Protein AF-A0A2Z4MSD6-F1 (afdb_monomer_lite)

Sequence (246 aa):
TQLEKALYLPEMEALKKQILQIPNKGSGAARFLLRTAMNEMAGKTSESTADLIRFALQDTVISAPFRGYAGAIPEAIDFPVKYVIEDISVFDKIQTNYWELPAYESWNEGSNSALLPGLLRESQSKGMLSKCRIIENSLYIGHSYEEMFYSISPYSNQVGGPYELYPFTFFSMLQEVQGDLGFEQAFATRNFFNTLVSDRLSLMENTMLLTESFDYTPWDAIYGDINYDEQFAAMSINERIEKCMN

InterPro domains:
  IPR048461 Dermonecrotic toxin-like, C2 domain [PF20899] (59-246)

Radius of gyration: 24.44 Å; chains: 1; bounding box: 67×31×65 Å

Secondary structure (DSSP, 8-state):
-HHHHHHS-GGGHHHHHHHHH-TTIIIIIHHHHHHHHHHHHTTSS-S-HHHHHHHHHH-TTTSSPP----SPPPTT--S---EEES-GGGGGGSS--GGGSGGGGGG---SHHHHHHHHHHHHHTTT-STTEEEETTEEEE-S-HHHHHHHHTTTTT-TT-TTTTHHHHHHHHHHHHTGGG-HHHHHB-HHHHHHHHHHHHHHHHHHHHHHHH---HHHHHHHTT--HHHHHTT--HHHHHHHHH-

pLDDT: mean 85.38, std 9.94, range [54.16, 98.12]

Organism: Pasteurella multocida (NCBI:txid747)

Foldseek 3Di:
DVVVCVLAPPVCPVVVVLCVLFQVSVLCLVVLLSVVVVCVVVVNDPPCSVVLSVCLCPPLLRRFHAPADDDDDDPVQPADFFWKDAALCLLQVFDDQLCPDPVNVVVPDDGRSRCQVVLCVLCVVVVHQVRWDDDPGMITGRADLVRLCVVQVVCCPPVPDSRVRRSVSNNVSLVRSQPPSGSNRYTTYSVNSSVVSVVVSVVSSVVVVCVVPDDCVVVCVVPVPDPPCVVPVPDDPVRVVVVVVD

Structure (mmCIF, N/CA/C/O backbone):
data_AF-A0A2Z4MSD6-F1
#
_entry.id   AF-A0A2Z4MSD6-F1
#
loop_
_atom_site.group_PDB
_atom_site.id
_atom_site.type_symbol
_atom_site.label_atom_id
_atom_site.label_alt_id
_atom_site.label_comp_id
_atom_site.label_asym_id
_atom_site.label_entity_id
_atom_site.label_seq_id
_atom_site.pdbx_PDB_ins_code
_atom_site.Cartn_x
_atom_site.Cartn_y
_atom_site.Cartn_z
_atom_site.occupancy
_atom_site.B_iso_or_equiv
_atom_site.auth_seq_id
_atom_site.auth_comp_id
_atom_site.auth_asym_id
_atom_site.auth_atom_id
_atom_site.pdbx_PDB_model_num
ATOM 1 N N . THR A 1 1 ? -33.722 6.996 3.047 1.00 56.78 1 THR A N 1
ATOM 2 C CA . THR A 1 1 ? -34.483 5.877 2.426 1.00 56.78 1 THR A CA 1
ATOM 3 C C . THR A 1 1 ? -34.946 4.892 3.498 1.00 56.78 1 THR A C 1
ATOM 5 O O . THR A 1 1 ? -34.495 4.999 4.632 1.00 56.78 1 THR A O 1
ATOM 8 N N . GLN A 1 2 ? -35.861 3.955 3.201 1.00 61.44 2 GLN A N 1
ATOM 9 C CA . GLN A 1 2 ? -36.287 2.923 4.173 1.00 61.44 2 GLN A CA 1
ATOM 10 C C . GLN A 1 2 ? -35.102 2.083 4.698 1.00 61.44 2 GLN A C 1
ATOM 12 O O . GLN A 1 2 ? -35.092 1.720 5.868 1.00 61.44 2 GLN A O 1
ATOM 17 N N . LEU A 1 3 ? -34.070 1.870 3.870 1.00 61.50 3 LEU A N 1
ATOM 18 C CA . LEU A 1 3 ? -32.839 1.160 4.237 1.00 61.50 3 LEU A CA 1
ATOM 19 C C . LEU A 1 3 ? -32.021 1.892 5.319 1.00 61.50 3 LEU A C 1
ATOM 21 O O . LEU A 1 3 ? -31.522 1.272 6.248 1.00 61.50 3 LEU A O 1
ATOM 25 N N . GLU A 1 4 ? -31.918 3.221 5.236 1.00 62.81 4 GLU A N 1
ATOM 26 C CA . GLU A 1 4 ? -31.191 4.028 6.230 1.00 62.81 4 GLU A CA 1
ATOM 27 C C . GLU A 1 4 ? -31.867 4.009 7.602 1.00 62.81 4 GLU A C 1
ATOM 29 O O . GLU A 1 4 ? -31.179 3.941 8.614 1.00 62.81 4 GLU A O 1
ATOM 34 N N . LYS A 1 5 ? -33.207 4.022 7.638 1.00 64.62 5 LYS A N 1
ATOM 35 C CA . LYS A 1 5 ? -33.978 3.910 8.887 1.00 64.62 5 LYS A CA 1
ATOM 36 C C . LYS A 1 5 ? -33.869 2.523 9.531 1.00 64.62 5 LYS A C 1
ATOM 38 O O . LYS A 1 5 ? -34.115 2.398 10.721 1.00 64.62 5 LYS A O 1
ATOM 43 N N . ALA A 1 6 ? -33.540 1.494 8.747 1.00 67.25 6 ALA A N 1
ATOM 44 C CA . ALA A 1 6 ? -33.321 0.138 9.245 1.00 67.25 6 ALA A CA 1
ATOM 45 C C . ALA A 1 6 ? -31.891 -0.077 9.772 1.00 67.25 6 ALA A C 1
ATOM 47 O O . ALA A 1 6 ? -31.682 -0.936 10.621 1.00 67.25 6 ALA A O 1
ATOM 48 N N . LEU A 1 7 ? -30.915 0.685 9.267 1.00 66.06 7 LEU A N 1
ATOM 49 C CA . LEU A 1 7 ? -29.501 0.566 9.644 1.00 66.06 7 LEU A CA 1
ATOM 50 C C . LEU A 1 7 ? -29.118 1.413 10.861 1.00 66.06 7 LEU A C 1
ATOM 52 O O . LEU A 1 7 ? -28.202 1.038 11.583 1.00 66.06 7 LEU A O 1
ATOM 56 N N . TYR A 1 8 ? -29.797 2.539 11.083 1.00 74.00 8 TYR A N 1
ATOM 57 C CA . TYR A 1 8 ? -29.516 3.443 12.194 1.00 74.00 8 TYR A CA 1
ATOM 58 C C . TYR A 1 8 ? -30.766 3.607 13.051 1.00 74.00 8 TYR A C 1
ATOM 60 O O . TYR A 1 8 ? -31.777 4.142 12.587 1.00 74.00 8 TYR A O 1
ATOM 68 N N . LEU A 1 9 ? -30.685 3.156 14.304 1.00 73.25 9 LEU A N 1
ATOM 69 C CA . LEU A 1 9 ? -31.709 3.445 15.304 1.00 73.25 9 LEU A CA 1
ATOM 70 C C . LEU A 1 9 ? -31.778 4.962 15.560 1.00 73.25 9 LEU A C 1
ATOM 72 O O . LEU A 1 9 ? -30.783 5.659 15.334 1.00 73.25 9 LEU A O 1
ATOM 76 N N . PRO A 1 10 ? -32.911 5.500 16.048 1.00 74.12 10 PRO A N 1
ATOM 77 C CA . PRO A 1 10 ? -33.032 6.923 16.359 1.00 74.12 10 PRO A CA 1
ATOM 78 C C . PRO A 1 10 ? -31.934 7.441 17.299 1.00 74.12 10 PRO A C 1
ATOM 80 O O . PRO A 1 10 ? -31.470 8.567 17.123 1.00 74.12 10 PRO A O 1
ATOM 83 N N . GLU A 1 11 ? -31.460 6.617 18.245 1.00 72.00 11 GLU A N 1
ATOM 84 C CA . GLU A 1 11 ? -30.368 6.996 19.152 1.00 72.00 11 GLU A CA 1
ATOM 85 C C . GLU A 1 11 ? -29.002 7.122 18.444 1.00 72.00 11 GLU A C 1
ATOM 87 O O . GLU A 1 11 ? -28.086 7.750 18.968 1.00 72.00 11 GLU A O 1
ATOM 92 N N . MET A 1 12 ? -28.862 6.588 17.226 1.00 75.62 12 MET A N 1
ATOM 93 C CA . MET A 1 12 ? -27.616 6.579 16.449 1.00 75.62 12 MET A CA 1
ATOM 94 C C . MET A 1 12 ? -27.515 7.736 15.441 1.00 75.62 12 MET A C 1
ATOM 96 O O . MET A 1 12 ? -26.582 7.762 14.640 1.00 75.62 12 MET A O 1
ATOM 100 N N . GLU A 1 13 ? -28.431 8.711 15.434 1.00 78.06 13 GLU A N 1
ATOM 101 C CA . GLU A 1 13 ? -28.401 9.803 14.441 1.00 78.06 13 GLU A CA 1
ATOM 102 C C . GLU A 1 13 ? -27.141 10.684 14.541 1.00 78.06 13 GLU A C 1
ATOM 104 O O . GLU A 1 13 ? -26.592 11.106 13.518 1.00 78.06 13 GLU A O 1
ATOM 109 N N . ALA A 1 14 ? -26.619 10.917 15.751 1.00 78.62 14 ALA A N 1
ATOM 110 C CA . ALA A 1 14 ? -25.358 11.642 15.933 1.00 78.62 14 ALA A CA 1
ATOM 111 C C . ALA A 1 14 ? -24.169 10.866 15.337 1.00 78.62 14 ALA A C 1
ATOM 113 O O . ALA A 1 14 ? -23.375 11.425 14.578 1.00 78.62 14 ALA A O 1
ATOM 114 N N . LEU A 1 15 ? -24.105 9.563 15.615 1.00 80.50 15 LEU A N 1
ATOM 115 C CA . LEU A 1 15 ? -23.110 8.638 15.079 1.00 80.50 15 LEU A CA 1
ATOM 116 C C . LEU A 1 15 ? -23.176 8.557 13.548 1.00 80.50 15 LEU A C 1
ATOM 118 O O . LEU A 1 15 ? -22.165 8.687 12.860 1.00 80.50 15 LEU A O 1
ATOM 122 N N . LYS A 1 16 ? -24.381 8.410 12.996 1.00 81.56 16 LYS A N 1
ATOM 123 C CA . LYS A 1 16 ? -24.631 8.404 11.553 1.00 81.56 16 LYS A CA 1
ATOM 124 C C . LYS A 1 16 ? -24.073 9.655 10.889 1.00 81.56 16 LYS A C 1
ATOM 126 O O . LYS A 1 16 ? -23.406 9.551 9.863 1.00 81.56 16 LYS A O 1
ATOM 131 N N . LYS A 1 17 ? -24.305 10.837 11.470 1.00 83.31 17 LYS A N 1
ATOM 132 C CA . LYS A 1 17 ? -23.776 12.097 10.931 1.00 83.31 17 LYS A CA 1
ATOM 133 C C . LYS A 1 17 ? -22.247 12.082 10.850 1.00 83.31 17 LYS A C 1
ATOM 135 O O . LYS A 1 17 ? -21.711 12.561 9.857 1.00 83.31 17 LYS A O 1
ATOM 140 N N . GLN A 1 18 ? -21.569 11.506 11.840 1.00 83.94 18 GLN A N 1
ATOM 141 C CA . GLN A 1 18 ? -20.109 11.389 11.853 1.00 83.94 18 GLN A CA 1
ATOM 142 C C . GLN A 1 18 ? -19.602 10.345 10.847 1.00 83.94 18 GLN A C 1
ATOM 144 O O . GLN A 1 18 ? -18.721 10.645 10.047 1.00 83.94 18 GLN A O 1
ATOM 149 N N . ILE A 1 19 ? -20.212 9.156 10.785 1.00 83.06 19 ILE A N 1
ATOM 150 C CA . ILE A 1 19 ? -19.854 8.124 9.794 1.00 83.06 19 ILE A CA 1
ATOM 151 C C . ILE A 1 19 ? -20.035 8.651 8.364 1.00 83.06 19 ILE A C 1
ATOM 153 O O . ILE A 1 19 ? -19.228 8.367 7.477 1.00 83.06 19 ILE A O 1
ATOM 157 N N . LEU A 1 20 ? -21.077 9.451 8.119 1.00 83.38 20 LEU A N 1
ATOM 158 C CA . LEU A 1 20 ? -21.335 10.028 6.800 1.00 83.38 20 LEU A CA 1
ATOM 159 C C . LEU A 1 20 ? -20.264 11.031 6.345 1.00 83.38 20 LEU A C 1
ATOM 161 O O . LEU A 1 20 ? -20.105 11.204 5.129 1.00 83.38 20 LEU A O 1
ATOM 165 N N . GLN A 1 21 ? -19.529 11.640 7.283 1.00 83.75 21 GLN A N 1
ATOM 166 C CA . GLN A 1 21 ? -18.416 12.553 7.002 1.00 83.75 21 GLN A CA 1
ATOM 167 C C . GLN A 1 21 ? -17.156 11.827 6.524 1.00 83.75 21 GLN A C 1
ATOM 169 O O . GLN A 1 21 ? -16.332 12.454 5.867 1.00 83.75 21 GLN A O 1
ATOM 174 N N . ILE A 1 22 ? -17.021 10.521 6.781 1.00 81.94 22 ILE A N 1
ATOM 175 C CA . ILE A 1 22 ? -15.868 9.734 6.332 1.00 81.94 22 ILE A CA 1
ATOM 176 C C . ILE A 1 22 ? -15.926 9.599 4.800 1.00 81.94 22 ILE A C 1
ATOM 178 O O . ILE A 1 22 ? -16.890 9.016 4.272 1.00 81.94 22 ILE A O 1
ATOM 182 N N . PRO A 1 23 ? -14.920 10.098 4.054 1.00 76.62 23 PRO A N 1
ATOM 183 C CA . PRO A 1 23 ? -14.948 10.079 2.590 1.00 76.62 23 PRO A CA 1
ATOM 184 C C . PRO A 1 23 ? -15.084 8.665 2.017 1.00 76.62 23 PRO A C 1
ATOM 186 O O . PRO A 1 23 ? -15.898 8.435 1.123 1.00 76.62 23 PRO A O 1
ATOM 189 N N . ASN A 1 24 ? -14.417 7.686 2.632 1.00 71.00 24 ASN A N 1
ATOM 190 C CA . ASN A 1 24 ? -14.454 6.275 2.237 1.00 71.00 24 ASN A CA 1
ATOM 191 C C . ASN A 1 24 ? -15.447 5.414 3.023 1.00 71.00 24 ASN A C 1
ATOM 193 O O . ASN A 1 24 ? -15.248 4.208 3.175 1.00 71.00 24 ASN A O 1
ATOM 197 N N . LYS A 1 25 ? -16.560 5.982 3.497 1.00 70.44 25 LYS A N 1
ATOM 198 C CA . LYS A 1 25 ? -17.608 5.228 4.213 1.00 70.44 25 LYS A CA 1
ATOM 199 C C . LYS A 1 25 ? -18.060 3.941 3.500 1.00 70.44 25 LYS A C 1
ATOM 201 O O . LYS A 1 25 ? -18.352 2.947 4.158 1.00 70.44 25 LYS A O 1
ATOM 206 N N . GLY A 1 26 ? -18.068 3.929 2.163 1.00 67.62 26 GLY A N 1
ATOM 207 C CA . GLY A 1 26 ? -18.430 2.765 1.342 1.00 67.62 26 GLY A CA 1
ATOM 208 C C . GLY A 1 26 ? -17.337 1.696 1.198 1.00 67.62 26 GLY A C 1
ATOM 209 O O . GLY A 1 26 ? -17.583 0.670 0.569 1.00 67.62 26 GLY A O 1
ATOM 210 N N . SER A 1 27 ? -16.136 1.920 1.737 1.00 63.91 27 SER A N 1
ATOM 211 C CA . SER A 1 27 ? -14.984 1.011 1.637 1.00 63.91 27 SER A CA 1
ATOM 212 C C . SER A 1 27 ? -14.857 0.084 2.852 1.00 63.91 27 SER A C 1
ATOM 214 O O . SER A 1 27 ? -13.769 -0.194 3.335 1.00 63.91 27 SER A O 1
ATOM 216 N N . GLY A 1 28 ? -15.988 -0.333 3.426 1.00 74.25 28 GLY A N 1
ATOM 217 C CA . GLY A 1 28 ? -16.023 -1.153 4.641 1.00 74.25 28 GLY A CA 1
ATOM 218 C C . GLY A 1 28 ? -15.936 -0.363 5.953 1.00 74.25 28 GLY A C 1
ATOM 219 O O . GLY A 1 28 ? -16.467 -0.846 6.951 1.00 74.25 28 GLY A O 1
ATOM 220 N N . ALA A 1 29 ? -15.410 0.870 5.945 1.00 82.62 29 ALA A N 1
ATOM 221 C CA . ALA A 1 29 ? -15.302 1.722 7.137 1.00 82.62 29 ALA A CA 1
ATOM 222 C C . ALA A 1 29 ? -16.644 1.919 7.861 1.00 82.62 29 ALA A C 1
ATOM 224 O O . ALA A 1 29 ? -16.746 1.653 9.054 1.00 82.62 29 ALA A O 1
ATOM 225 N N . ALA A 1 30 ? -17.710 2.308 7.148 1.00 82.69 30 ALA A N 1
ATOM 226 C CA . ALA A 1 30 ? -19.012 2.516 7.789 1.00 82.69 30 ALA A CA 1
ATOM 227 C C . ALA A 1 30 ? -19.594 1.226 8.370 1.00 82.69 30 ALA A C 1
ATOM 229 O O . ALA A 1 30 ? -20.213 1.254 9.427 1.00 82.69 30 ALA A O 1
ATOM 230 N N . ARG A 1 31 ? -19.386 0.089 7.694 1.00 84.19 31 ARG A N 1
ATOM 231 C CA . ARG A 1 31 ? -19.849 -1.215 8.182 1.00 84.19 31 ARG A CA 1
ATOM 232 C C . ARG A 1 31 ? -19.113 -1.612 9.459 1.00 84.19 31 ARG A C 1
ATOM 234 O O . ARG A 1 31 ? -19.749 -2.118 10.377 1.00 84.19 31 ARG A O 1
ATOM 241 N N . PHE A 1 32 ? -17.800 -1.394 9.500 1.00 87.12 32 PHE A N 1
ATOM 242 C CA . PHE A 1 32 ? -16.973 -1.672 10.668 1.00 87.12 32 PHE A CA 1
ATOM 243 C C . PHE A 1 32 ? -17.423 -0.825 11.861 1.00 87.12 32 PHE A C 1
ATOM 245 O O . PHE A 1 32 ? -17.790 -1.372 12.895 1.00 87.12 32 PHE A O 1
ATOM 252 N N . LEU A 1 33 ? -17.508 0.494 11.672 1.00 87.69 33 LEU A N 1
ATOM 253 C CA . LEU A 1 33 ? -17.902 1.442 12.716 1.00 87.69 33 LEU A CA 1
ATOM 254 C C . LEU A 1 33 ? -19.331 1.203 13.212 1.00 87.69 33 LEU A C 1
ATOM 256 O O . LEU A 1 33 ? -19.582 1.257 14.410 1.00 87.69 33 LEU A O 1
ATOM 260 N N . LEU A 1 34 ? -20.265 0.878 12.310 1.00 86.44 34 LEU A N 1
ATOM 261 C CA . LEU A 1 34 ? -21.633 0.531 12.695 1.00 86.44 34 LEU A CA 1
ATOM 262 C C . LEU A 1 34 ? -21.673 -0.750 13.538 1.00 86.44 34 LEU A C 1
ATOM 264 O O . LEU A 1 34 ? -22.394 -0.804 14.530 1.00 86.44 34 LEU A O 1
ATOM 268 N N . ARG A 1 35 ? -20.890 -1.772 13.172 1.00 87.19 35 ARG A N 1
ATOM 269 C CA . ARG A 1 35 ? -20.787 -3.014 13.950 1.00 87.19 35 ARG A CA 1
ATOM 270 C C . ARG A 1 35 ? -20.227 -2.745 15.348 1.00 87.19 35 ARG A C 1
ATOM 272 O O . ARG A 1 35 ? -20.786 -3.263 16.311 1.00 87.19 35 ARG A O 1
ATOM 279 N N . THR A 1 36 ? -19.158 -1.958 15.463 1.00 86.31 36 THR A N 1
ATOM 280 C CA . THR A 1 36 ? -18.564 -1.621 16.765 1.00 86.31 36 THR A CA 1
ATOM 281 C C . THR A 1 36 ? -19.546 -0.822 17.622 1.00 86.31 36 THR A C 1
ATOM 283 O O . THR A 1 36 ? -19.794 -1.205 18.761 1.00 86.31 36 THR A O 1
ATOM 286 N N . ALA A 1 37 ? -20.252 0.151 17.042 1.00 85.19 37 ALA A N 1
ATOM 287 C CA . ALA A 1 37 ? -21.306 0.887 17.741 1.00 85.19 37 ALA A CA 1
ATOM 288 C C . ALA A 1 37 ? -22.437 -0.010 18.261 1.00 85.19 37 ALA A C 1
ATOM 290 O O . ALA A 1 37 ? -22.909 0.158 19.382 1.00 85.19 37 ALA A O 1
ATOM 291 N N . MET A 1 38 ? -22.873 -0.991 17.465 1.00 84.69 38 MET A N 1
ATOM 292 C CA . MET A 1 38 ? -23.880 -1.962 17.904 1.00 84.69 38 MET A CA 1
ATOM 293 C C . MET A 1 38 ? -23.374 -2.846 19.052 1.00 84.69 38 MET A C 1
ATOM 295 O O . MET A 1 38 ? -24.154 -3.201 19.933 1.00 84.69 38 MET A O 1
ATOM 299 N N . ASN A 1 39 ? -22.090 -3.213 19.050 1.00 85.12 39 ASN A N 1
ATOM 300 C CA . ASN A 1 39 ? -21.481 -3.975 20.140 1.00 85.12 39 ASN A CA 1
ATOM 301 C C . ASN A 1 39 ? -21.375 -3.142 21.424 1.00 85.12 39 ASN A C 1
ATOM 303 O O . ASN A 1 39 ? -21.685 -3.659 22.497 1.00 85.12 39 ASN A O 1
ATOM 307 N N . GLU A 1 40 ? -21.022 -1.864 21.305 1.00 84.56 40 GLU A N 1
ATOM 308 C CA . GLU A 1 40 ? -20.957 -0.910 22.414 1.00 84.56 40 GLU A CA 1
ATOM 309 C C . GLU A 1 40 ? -22.344 -0.679 23.033 1.00 84.56 40 GLU A C 1
ATOM 311 O O . GLU A 1 40 ? -22.521 -0.850 24.237 1.00 84.56 40 GLU A O 1
ATOM 316 N N . MET A 1 41 ? -23.374 -0.444 22.210 1.00 82.06 41 MET A N 1
ATOM 317 C CA . MET A 1 41 ? -24.768 -0.346 22.676 1.00 82.06 41 MET A CA 1
ATOM 318 C C . MET A 1 41 ? -25.265 -1.630 23.356 1.00 82.06 41 MET A C 1
ATOM 320 O O . MET A 1 41 ? -26.117 -1.576 24.241 1.00 82.06 41 MET A O 1
ATOM 324 N N . ALA A 1 42 ? -24.750 -2.790 22.945 1.00 83.88 42 ALA A N 1
ATOM 325 C CA . ALA A 1 42 ? -25.053 -4.076 23.564 1.00 83.88 42 ALA A CA 1
ATOM 326 C C . ALA A 1 42 ? -24.207 -4.367 24.822 1.00 83.88 42 ALA A C 1
ATOM 328 O O . ALA A 1 42 ? -24.343 -5.452 25.390 1.00 83.88 42 ALA A O 1
ATOM 329 N N . GLY A 1 43 ? -23.325 -3.448 25.236 1.00 79.25 43 GLY A N 1
ATOM 330 C CA . GLY A 1 43 ? -22.436 -3.602 26.391 1.00 79.25 43 GLY A CA 1
ATOM 331 C C . GLY A 1 43 ? -21.330 -4.644 26.201 1.00 79.25 43 GLY A C 1
ATOM 332 O O . GLY A 1 43 ? -20.817 -5.174 27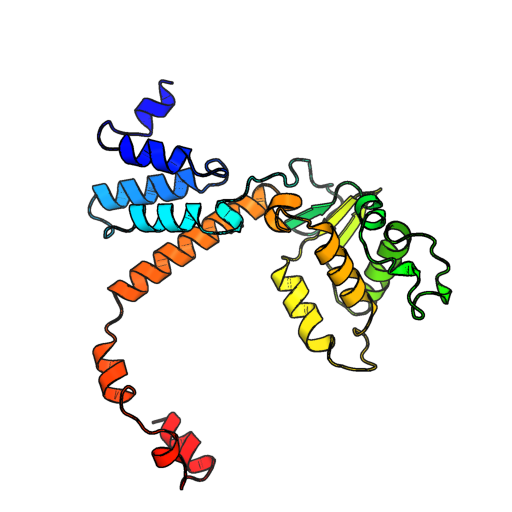.182 1.00 79.25 43 GLY A O 1
ATOM 333 N N . LYS A 1 44 ? -20.995 -4.996 24.952 1.00 76.19 44 LYS A N 1
ATOM 334 C CA . LYS A 1 44 ? -19.983 -6.020 24.630 1.00 76.19 44 LYS A CA 1
ATOM 335 C C . LYS A 1 44 ? -18.564 -5.465 24.532 1.00 76.19 44 LYS A C 1
ATOM 337 O O . LYS A 1 44 ? -17.619 -6.238 24.634 1.00 76.19 44 LYS A O 1
ATOM 342 N N . THR A 1 45 ? -18.430 -4.167 24.291 1.00 68.25 45 THR A N 1
ATOM 343 C CA . THR A 1 45 ? -17.157 -3.451 24.154 1.00 68.25 45 THR A CA 1
ATOM 344 C C . THR A 1 45 ? -17.270 -2.098 24.850 1.00 68.25 45 THR A C 1
ATOM 346 O O . THR A 1 45 ? -18.329 -1.474 24.791 1.00 68.25 45 THR A O 1
ATOM 349 N N . SER A 1 46 ? -16.193 -1.659 25.499 1.00 65.56 46 SER A N 1
ATOM 350 C CA . SER A 1 46 ? -15.997 -0.295 26.015 1.00 65.56 46 SER A CA 1
ATOM 351 C C . SER A 1 46 ? -15.901 0.714 24.864 1.00 65.56 46 SER A C 1
ATOM 353 O O . SER A 1 46 ? -15.679 0.319 23.718 1.00 65.56 46 SER A O 1
ATOM 355 N N . GLU A 1 47 ? -16.120 1.990 25.201 1.00 71.19 47 GLU A N 1
ATOM 356 C CA . GLU A 1 47 ? -16.338 3.214 24.399 1.00 71.19 47 GLU A CA 1
ATOM 357 C C . GLU A 1 47 ? -15.379 3.450 23.204 1.00 71.19 47 GLU A C 1
ATOM 359 O O . GLU A 1 47 ? -14.710 4.472 23.084 1.00 71.19 47 GLU A O 1
ATOM 364 N N . SER A 1 48 ? -15.324 2.508 22.268 1.00 80.81 48 SER A N 1
ATOM 365 C CA . SER A 1 48 ? -14.348 2.455 21.173 1.00 80.81 48 SER A CA 1
ATOM 366 C C . SER A 1 48 ? -14.848 3.113 19.892 1.00 80.81 48 SER A C 1
ATOM 368 O O . SER A 1 48 ? -14.054 3.509 19.036 1.00 80.81 48 SER A O 1
ATOM 370 N N . THR A 1 49 ? -16.163 3.293 19.743 1.00 86.62 49 THR A N 1
ATOM 371 C CA . THR A 1 49 ? -16.749 3.822 18.504 1.00 86.62 49 THR A CA 1
ATOM 372 C C . THR A 1 49 ? -16.293 5.251 18.214 1.00 86.62 49 THR A C 1
ATOM 374 O O . THR A 1 49 ? -15.946 5.568 17.074 1.00 86.62 49 THR A O 1
ATOM 377 N N . ALA A 1 50 ? -16.283 6.126 19.223 1.00 84.62 50 ALA A N 1
ATOM 378 C CA . ALA A 1 50 ? -15.910 7.531 19.050 1.00 84.62 50 ALA A CA 1
ATOM 379 C C . ALA A 1 50 ? -14.435 7.690 18.643 1.00 84.62 50 ALA A C 1
ATOM 381 O O . ALA A 1 50 ? -14.113 8.475 17.746 1.00 84.62 50 ALA A O 1
ATOM 382 N N . ASP A 1 51 ? -13.548 6.902 19.248 1.00 87.50 51 ASP A N 1
ATOM 383 C CA . ASP A 1 51 ? -12.122 6.913 18.931 1.00 87.50 51 ASP A CA 1
ATOM 384 C C . ASP A 1 51 ? -11.823 6.334 17.555 1.00 87.50 51 ASP A C 1
ATOM 386 O O . ASP A 1 51 ? -11.030 6.915 16.814 1.00 87.50 51 ASP A O 1
ATOM 390 N N . LEU A 1 52 ? -12.508 5.262 17.154 1.00 90.19 52 LEU A N 1
ATOM 391 C CA . LEU A 1 52 ? -12.370 4.707 15.808 1.00 90.19 52 LEU A CA 1
ATOM 392 C C . LEU A 1 52 ? -12.853 5.681 14.728 1.00 90.19 52 LEU A C 1
ATOM 394 O O . LEU A 1 52 ? -12.261 5.744 13.652 1.00 90.19 52 LEU A O 1
ATOM 398 N N . ILE A 1 53 ? -13.893 6.475 14.998 1.00 89.25 53 ILE A N 1
ATOM 399 C CA . ILE A 1 53 ? -14.331 7.545 14.088 1.00 89.25 53 ILE A CA 1
ATOM 400 C C . ILE A 1 53 ? -13.276 8.638 13.998 1.00 89.25 53 ILE A C 1
ATOM 402 O O . ILE A 1 53 ? -12.935 9.069 12.896 1.00 89.25 53 ILE A O 1
ATOM 406 N N . ARG A 1 54 ? -12.747 9.086 15.141 1.00 89.12 54 ARG A N 1
ATOM 407 C CA . ARG A 1 54 ? -11.678 10.088 15.181 1.00 89.12 54 ARG A CA 1
ATOM 408 C C . ARG A 1 54 ? -10.452 9.603 14.410 1.00 89.12 54 ARG A C 1
ATOM 410 O O . ARG A 1 54 ? -9.943 10.345 13.574 1.00 89.12 54 ARG A O 1
ATOM 417 N N . PHE A 1 55 ? -10.047 8.354 14.623 1.00 91.31 55 PHE A N 1
ATOM 418 C CA . PHE A 1 55 ? -8.980 7.702 13.875 1.00 91.31 55 PHE A CA 1
ATOM 419 C C . PHE A 1 55 ? -9.293 7.666 12.375 1.00 91.31 55 PHE A C 1
ATOM 421 O O . PHE A 1 55 ? -8.492 8.144 11.585 1.00 91.31 55 PHE A O 1
ATOM 428 N N . ALA A 1 56 ? -10.482 7.216 11.965 1.00 90.62 56 ALA A N 1
ATOM 429 C CA . ALA A 1 56 ? -10.878 7.163 10.554 1.00 90.62 56 ALA A CA 1
ATOM 430 C C . ALA A 1 56 ? -10.873 8.535 9.851 1.00 90.62 56 ALA A C 1
ATOM 432 O O . ALA A 1 56 ? -10.652 8.607 8.642 1.00 90.62 56 ALA A O 1
ATOM 433 N N . LE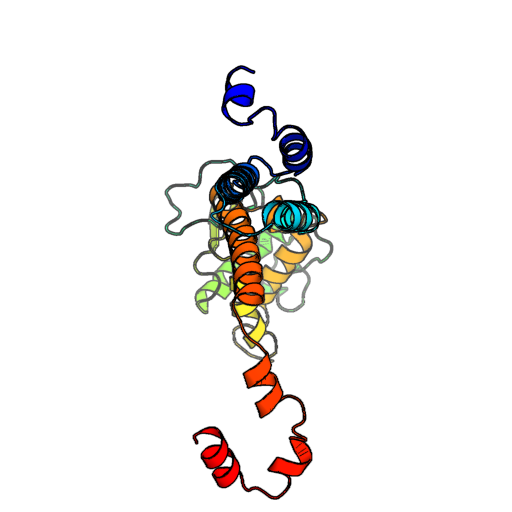U A 1 57 ? -11.135 9.620 10.586 1.00 88.94 57 LEU A N 1
ATOM 434 C CA . LEU A 1 57 ? -11.103 10.991 10.068 1.00 88.94 57 LEU A CA 1
ATOM 435 C C . LEU A 1 57 ? -9.688 11.584 9.993 1.00 88.94 57 LEU A C 1
ATOM 437 O O . LEU A 1 57 ? -9.487 12.545 9.256 1.00 88.94 57 LEU A O 1
ATOM 441 N N . GLN A 1 58 ? -8.731 11.043 10.749 1.00 89.75 58 GLN A N 1
ATOM 442 C CA . GLN A 1 58 ? -7.346 11.529 10.821 1.00 89.75 58 GLN A CA 1
ATOM 443 C C . GLN A 1 58 ? -6.362 10.649 10.044 1.00 89.75 58 GLN A C 1
ATOM 445 O O . GLN A 1 58 ? -5.333 11.136 9.582 1.00 89.75 58 GLN A O 1
ATOM 450 N N . ASP A 1 59 ? -6.669 9.362 9.897 1.00 90.50 59 ASP A N 1
ATOM 451 C CA . ASP A 1 59 ? -5.857 8.398 9.171 1.00 90.50 59 ASP A CA 1
ATOM 452 C C . ASP A 1 59 ? -5.762 8.801 7.698 1.00 90.50 59 ASP A C 1
ATOM 454 O O . ASP A 1 59 ? -6.775 8.969 7.015 1.00 90.50 59 ASP A O 1
ATOM 458 N N . THR A 1 60 ? -4.540 8.958 7.198 1.00 86.88 60 THR A N 1
ATOM 459 C CA . THR A 1 60 ? -4.278 9.478 5.849 1.00 86.88 60 THR A CA 1
ATOM 460 C C . THR A 1 60 ? -4.831 8.577 4.745 1.00 86.88 60 THR A C 1
ATOM 462 O O . THR A 1 60 ? -5.151 9.072 3.666 1.00 86.88 60 THR A O 1
ATOM 465 N N . VAL A 1 61 ? -5.013 7.279 5.013 1.00 87.62 61 VAL A N 1
ATOM 466 C CA . VAL A 1 61 ? -5.583 6.313 4.066 1.00 87.62 61 VAL A CA 1
ATOM 467 C C . VAL A 1 61 ? -7.105 6.350 4.077 1.00 87.62 61 VAL A C 1
ATOM 469 O O . VAL A 1 61 ? -7.738 6.463 3.026 1.00 87.62 61 VAL A O 1
ATOM 472 N N . ILE A 1 62 ? -7.714 6.285 5.258 1.00 88.62 62 ILE A N 1
ATOM 473 C CA . ILE A 1 62 ? -9.173 6.201 5.396 1.00 88.62 62 ILE A CA 1
ATOM 474 C C . ILE A 1 62 ? -9.839 7.547 5.081 1.00 88.62 62 ILE A C 1
ATOM 476 O O . ILE A 1 62 ? -10.910 7.569 4.460 1.00 88.62 62 ILE A O 1
ATOM 480 N N . SER A 1 63 ? -9.210 8.656 5.474 1.00 86.50 63 SER A N 1
ATOM 481 C CA . SER A 1 63 ? -9.764 10.007 5.332 1.00 86.50 63 SER A CA 1
ATOM 482 C C . SER A 1 63 ? -9.635 10.592 3.921 1.00 86.50 63 SER A C 1
ATOM 484 O O . SER A 1 63 ? -10.393 11.494 3.576 1.00 86.50 63 SER A O 1
ATOM 486 N N . ALA A 1 64 ? -8.740 10.084 3.072 1.00 85.19 64 ALA A N 1
ATOM 487 C CA . ALA A 1 64 ? -8.547 10.594 1.713 1.00 85.19 64 ALA A CA 1
ATOM 488 C C . ALA A 1 64 ? -9.476 9.897 0.700 1.00 85.19 64 ALA A C 1
ATOM 490 O O . ALA A 1 64 ? -9.649 8.687 0.774 1.00 85.19 64 ALA A O 1
ATOM 491 N N . PRO A 1 65 ? -10.085 10.594 -0.274 1.00 85.31 65 PRO A N 1
ATOM 492 C CA . PRO A 1 65 ? -11.059 9.983 -1.178 1.00 85.31 65 PRO A CA 1
ATOM 493 C C . PRO A 1 65 ? -10.431 8.902 -2.071 1.00 85.31 65 PRO A C 1
ATOM 495 O O . PRO A 1 65 ? -9.468 9.158 -2.789 1.00 85.31 65 PRO A O 1
ATOM 498 N N . PHE A 1 66 ? -11.030 7.710 -2.086 1.00 89.12 66 PHE A N 1
ATOM 499 C CA . PHE A 1 66 ? -10.613 6.617 -2.963 1.00 89.12 66 PHE A CA 1
ATOM 500 C C . PHE A 1 66 ? -10.923 6.923 -4.435 1.00 89.12 66 PHE A C 1
ATOM 502 O O . PHE A 1 66 ? -12.086 7.113 -4.802 1.00 89.12 66 PHE A O 1
ATOM 509 N N . ARG A 1 67 ? -9.886 6.915 -5.277 1.00 87.88 67 ARG A N 1
ATOM 510 C CA . ARG A 1 67 ? -9.975 7.020 -6.745 1.00 87.88 67 ARG A CA 1
ATOM 511 C C . ARG A 1 67 ? -9.487 5.777 -7.482 1.00 87.88 67 ARG A C 1
ATOM 513 O O . ARG A 1 67 ? -9.621 5.744 -8.698 1.00 87.88 67 ARG A O 1
ATOM 520 N N . GLY A 1 68 ? -8.922 4.818 -6.751 1.00 88.62 68 GLY A N 1
ATOM 521 C CA . GLY A 1 68 ? -8.230 3.656 -7.286 1.00 88.62 68 GLY A CA 1
ATOM 522 C C . GLY A 1 68 ? -9.045 2.797 -8.247 1.00 88.62 68 GLY A C 1
ATOM 523 O O . GLY A 1 68 ? -10.214 3.040 -8.552 1.00 88.62 68 GLY A O 1
ATOM 524 N N . TYR A 1 69 ? -8.400 1.747 -8.730 1.00 93.00 69 TYR A N 1
ATOM 525 C CA . TYR A 1 69 ? -8.879 0.965 -9.853 1.00 93.00 69 TYR A CA 1
ATOM 526 C C . TYR A 1 69 ? -10.199 0.228 -9.576 1.00 93.00 69 TYR A C 1
ATOM 528 O O . TYR A 1 69 ? -10.339 -0.524 -8.600 1.00 93.00 69 TYR A O 1
ATOM 536 N N . ALA A 1 70 ? -11.154 0.413 -10.491 1.00 88.12 70 ALA A N 1
ATOM 537 C CA . ALA A 1 70 ? -12.484 -0.200 -10.460 1.00 88.12 70 ALA A CA 1
ATOM 538 C C . ALA A 1 70 ? -12.768 -1.134 -11.654 1.00 88.12 70 ALA A C 1
ATOM 540 O O . ALA A 1 70 ? -13.866 -1.685 -11.743 1.00 88.12 70 ALA A O 1
ATOM 541 N N . GLY A 1 71 ? -11.811 -1.301 -12.571 1.00 90.06 71 GLY A N 1
ATOM 542 C CA . GLY A 1 71 ? -11.958 -2.173 -13.735 1.00 90.06 71 GLY A CA 1
ATOM 543 C C . GLY A 1 71 ? -11.765 -3.661 -13.420 1.00 90.06 71 GLY A C 1
ATOM 544 O O . GLY A 1 71 ? -11.513 -4.066 -12.282 1.00 90.06 71 GLY A O 1
ATOM 545 N N . ALA A 1 72 ? -11.898 -4.491 -14.453 1.00 92.75 72 ALA A N 1
ATOM 546 C CA . ALA A 1 72 ? -11.678 -5.929 -14.353 1.00 92.75 72 ALA A CA 1
ATOM 547 C C . ALA A 1 72 ? -10.186 -6.270 -14.467 1.00 92.75 72 ALA A C 1
ATOM 549 O O . ALA A 1 72 ? -9.480 -5.755 -15.329 1.00 92.75 72 ALA A O 1
ATOM 550 N N . ILE A 1 73 ? -9.717 -7.189 -13.624 1.00 95.44 73 ILE A N 1
ATOM 551 C CA . ILE A 1 73 ? -8.353 -7.716 -13.712 1.00 95.44 73 ILE A CA 1
ATOM 552 C C . ILE A 1 73 ? -8.299 -8.765 -14.836 1.00 95.44 73 ILE A C 1
ATOM 554 O O . ILE A 1 73 ? -9.116 -9.688 -14.812 1.00 95.44 73 ILE A O 1
ATOM 558 N N . PRO A 1 74 ? -7.367 -8.663 -15.806 1.00 94.50 74 PRO A N 1
ATOM 559 C CA . PRO A 1 74 ? -7.227 -9.656 -16.867 1.00 94.50 74 PRO A CA 1
ATOM 560 C C . PRO A 1 74 ? -6.957 -11.061 -16.322 1.00 94.50 74 PRO A C 1
ATOM 562 O O . PRO A 1 74 ? -6.093 -11.240 -15.464 1.00 94.50 74 PRO A O 1
ATOM 565 N N . GLU A 1 75 ? -7.615 -12.074 -16.894 1.00 93.31 75 GLU A N 1
ATOM 566 C CA . GLU A 1 75 ? -7.443 -13.487 -16.504 1.00 93.31 75 GLU A CA 1
ATOM 567 C C . GLU A 1 75 ? -6.006 -13.995 -16.677 1.00 93.31 75 GLU A C 1
ATOM 569 O O . GLU A 1 75 ? -5.593 -14.948 -16.024 1.00 93.31 75 GLU A O 1
ATOM 574 N N . ALA A 1 76 ? -5.223 -13.346 -17.544 1.00 93.62 76 ALA A N 1
ATOM 575 C CA . ALA A 1 76 ? -3.822 -13.681 -17.750 1.00 93.62 76 ALA A CA 1
ATOM 576 C C . ALA A 1 76 ? -2.966 -13.473 -16.489 1.00 93.62 76 ALA A C 1
ATOM 578 O O . ALA A 1 76 ? -1.872 -14.037 -16.420 1.00 93.62 76 ALA A O 1
ATOM 579 N N . ILE A 1 77 ? -3.414 -12.656 -15.529 1.00 96.06 77 ILE A N 1
ATOM 580 C CA . ILE A 1 77 ? -2.686 -12.356 -14.295 1.00 96.06 77 ILE A CA 1
ATOM 581 C C . ILE A 1 77 ? -2.920 -13.464 -13.268 1.00 96.06 77 ILE A C 1
ATOM 583 O O . ILE A 1 77 ? -4.034 -13.709 -12.821 1.00 96.06 77 ILE A O 1
ATOM 587 N N . ASP A 1 78 ? -1.828 -14.102 -12.863 1.00 95.12 78 ASP A N 1
ATOM 588 C CA . ASP A 1 78 ? -1.776 -15.294 -12.015 1.00 95.12 78 ASP A CA 1
ATOM 589 C C . ASP A 1 78 ? -1.513 -14.985 -10.532 1.00 95.12 78 ASP A C 1
ATOM 591 O O . ASP A 1 78 ? -1.228 -15.880 -9.737 1.00 95.12 78 ASP A O 1
ATOM 595 N N . PHE A 1 79 ? -1.618 -13.716 -10.136 1.00 96.44 79 PHE A N 1
ATOM 596 C CA . PHE A 1 79 ? -1.432 -13.272 -8.758 1.00 96.44 79 PHE A CA 1
ATOM 597 C C . PHE A 1 79 ? -2.547 -12.314 -8.306 1.00 96.44 79 PHE A C 1
ATOM 599 O O . PHE A 1 79 ? -3.139 -11.614 -9.129 1.00 96.44 79 PHE A O 1
ATOM 606 N N . PRO A 1 80 ? -2.828 -12.221 -6.991 1.00 96.25 80 PRO A N 1
ATOM 607 C CA . PRO A 1 80 ? -3.765 -11.232 -6.465 1.00 96.25 80 PRO A CA 1
ATOM 608 C C . PRO A 1 80 ? -3.248 -9.810 -6.708 1.00 96.25 80 PRO A C 1
ATOM 610 O O . PRO A 1 80 ? -2.193 -9.438 -6.196 1.00 96.25 80 PRO A O 1
ATOM 613 N N . VAL A 1 81 ? -3.986 -9.012 -7.482 1.00 97.56 81 VAL A N 1
ATOM 614 C CA . VAL A 1 81 ? -3.604 -7.630 -7.800 1.00 97.56 81 VAL A CA 1
ATOM 615 C C . VAL A 1 81 ? -4.017 -6.680 -6.677 1.00 97.56 81 VAL A C 1
ATOM 617 O O . VAL A 1 81 ? -5.190 -6.606 -6.298 1.00 97.56 81 VAL A O 1
ATOM 620 N N . LYS A 1 82 ? -3.045 -5.917 -6.177 1.00 97.50 82 LYS A N 1
ATOM 621 C CA . LYS A 1 82 ? -3.224 -4.893 -5.145 1.00 97.50 82 LYS A CA 1
ATOM 622 C C . LYS A 1 82 ? -3.372 -3.501 -5.745 1.00 97.50 82 LYS A C 1
ATOM 624 O O . LYS A 1 82 ? -4.278 -2.788 -5.329 1.00 97.50 82 LYS A O 1
ATOM 629 N N . TYR A 1 83 ? -2.578 -3.158 -6.760 1.00 97.19 83 TYR A N 1
ATOM 630 C CA . TYR A 1 83 ? -2.648 -1.868 -7.452 1.00 97.19 83 TYR A CA 1
ATOM 631 C C . TYR A 1 83 ? -2.669 -2.027 -8.972 1.00 97.19 83 TYR A C 1
ATOM 633 O O . TYR A 1 83 ? -2.111 -2.987 -9.512 1.00 97.19 83 TYR A O 1
ATOM 641 N N . VAL A 1 84 ? -3.284 -1.062 -9.653 1.00 97.44 84 VAL A N 1
ATOM 642 C CA . VAL A 1 84 ? -3.277 -0.947 -11.114 1.00 97.44 84 VAL A CA 1
ATOM 643 C C . VAL A 1 84 ? -3.000 0.498 -11.505 1.00 97.44 84 VAL A C 1
ATOM 645 O O . VAL A 1 84 ? -3.681 1.413 -11.049 1.00 97.44 84 VAL A O 1
ATOM 648 N N . ILE A 1 85 ? -2.022 0.686 -12.386 1.00 96.19 85 ILE A N 1
ATOM 649 C CA . ILE A 1 85 ? -1.796 1.935 -13.112 1.00 96.19 85 ILE A CA 1
ATOM 650 C C . ILE A 1 85 ? -2.279 1.684 -14.538 1.00 96.19 85 ILE A C 1
ATOM 652 O O . ILE A 1 85 ? -1.643 0.943 -15.284 1.00 96.19 85 ILE A O 1
ATOM 656 N N . GLU A 1 86 ? -3.439 2.243 -14.887 1.00 94.62 86 GLU A N 1
ATOM 657 C CA . GLU A 1 86 ? -4.141 1.940 -16.147 1.00 94.62 86 GLU A CA 1
ATOM 658 C C . GLU A 1 86 ? -3.379 2.405 -17.390 1.00 94.62 86 GLU A C 1
ATOM 660 O O . GLU A 1 86 ? -3.495 1.791 -18.449 1.00 94.62 86 GLU A O 1
ATOM 665 N N . ASP A 1 87 ? -2.584 3.462 -17.251 1.00 95.06 87 ASP A N 1
ATOM 666 C CA . ASP A 1 87 ? -1.812 4.055 -18.333 1.00 95.06 87 ASP A CA 1
ATOM 667 C C . ASP A 1 87 ? -0.397 4.365 -17.846 1.00 95.06 87 ASP A C 1
ATOM 669 O O . ASP A 1 87 ? -0.193 5.301 -17.074 1.00 95.06 87 ASP A O 1
ATOM 673 N N . ILE A 1 88 ? 0.591 3.592 -18.299 1.00 96.69 88 ILE A N 1
ATOM 674 C CA . ILE A 1 88 ? 1.996 3.809 -17.929 1.00 96.69 88 ILE A CA 1
ATOM 675 C C . ILE A 1 88 ? 2.583 5.108 -18.512 1.00 96.69 88 ILE A C 1
ATOM 677 O O . ILE A 1 88 ? 3.646 5.535 -18.069 1.00 96.69 88 ILE A O 1
ATOM 681 N N . SER A 1 89 ? 1.897 5.817 -19.415 1.00 96.31 89 SER A N 1
ATOM 682 C CA . SER A 1 89 ? 2.331 7.157 -19.845 1.00 96.31 89 SER A CA 1
ATOM 683 C C . SER A 1 89 ? 2.335 8.180 -18.701 1.00 96.31 89 SER A C 1
ATOM 685 O O . SER A 1 89 ? 2.956 9.238 -18.805 1.00 96.31 89 SER A O 1
ATOM 687 N N . VAL A 1 90 ? 1.683 7.883 -17.566 1.00 95.00 90 VAL A N 1
ATOM 688 C CA . VAL A 1 90 ? 1.781 8.723 -16.359 1.00 95.00 90 VAL A CA 1
ATOM 689 C C . VAL A 1 90 ? 3.216 8.844 -15.849 1.00 95.00 90 VAL A C 1
ATOM 691 O O . VAL A 1 90 ? 3.558 9.873 -15.271 1.00 95.00 90 VAL A O 1
ATOM 694 N N . PHE A 1 91 ? 4.069 7.848 -16.106 1.00 96.38 91 PHE A N 1
ATOM 695 C CA . PHE A 1 91 ? 5.481 7.895 -15.733 1.00 96.38 91 PHE A CA 1
ATOM 696 C C . PHE A 1 91 ? 6.270 8.941 -16.528 1.00 96.38 91 PHE A C 1
ATOM 698 O O . PHE A 1 91 ? 7.297 9.408 -16.051 1.00 96.38 91 PHE A O 1
ATOM 705 N N . ASP A 1 92 ? 5.785 9.376 -17.691 1.00 96.62 92 ASP A N 1
ATOM 706 C CA . ASP A 1 92 ? 6.431 10.435 -18.481 1.00 96.62 92 ASP A CA 1
ATOM 707 C C . ASP A 1 92 ? 6.105 11.840 -17.966 1.00 96.62 92 ASP A C 1
ATOM 709 O O . ASP A 1 92 ? 6.643 12.831 -18.452 1.00 96.62 92 ASP A O 1
ATOM 713 N N . LYS A 1 93 ? 5.201 11.934 -16.985 1.00 94.38 93 LYS A N 1
ATOM 714 C CA . LYS A 1 93 ? 4.765 13.193 -16.368 1.00 94.38 93 LYS A CA 1
ATOM 715 C C . LYS A 1 93 ? 5.424 13.444 -15.013 1.00 94.38 93 LYS A C 1
ATOM 717 O O . LYS A 1 93 ? 5.150 14.479 -14.408 1.00 94.38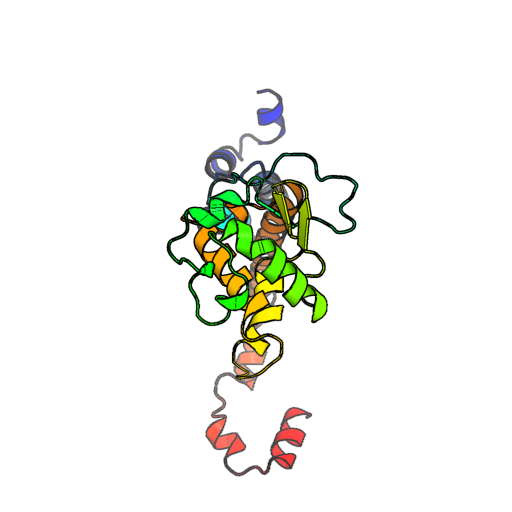 93 LYS A O 1
ATOM 722 N N . ILE A 1 94 ? 6.229 12.502 -14.520 1.00 94.38 94 ILE A N 1
ATOM 723 C CA . ILE A 1 94 ? 6.970 12.675 -13.268 1.00 94.38 94 ILE A CA 1
ATOM 724 C C . ILE A 1 94 ? 8.143 13.634 -13.462 1.00 94.38 94 ILE A C 1
ATOM 726 O O . ILE A 1 94 ? 8.516 13.962 -14.587 1.00 94.38 94 ILE A O 1
ATOM 730 N N . GLN A 1 95 ? 8.697 14.120 -12.357 1.00 93.75 95 GLN A N 1
ATOM 731 C CA . GLN A 1 95 ? 9.697 15.179 -12.392 1.00 93.75 95 GLN A CA 1
ATOM 732 C C . GLN A 1 95 ? 11.046 14.665 -12.897 1.00 93.75 95 GLN A C 1
ATOM 734 O O . GLN A 1 95 ? 11.746 15.372 -13.623 1.00 93.75 95 GLN A O 1
ATOM 739 N N . THR A 1 96 ? 11.421 13.455 -12.493 1.00 94.94 96 THR A N 1
ATOM 740 C CA . THR A 1 96 ? 12.729 12.889 -12.816 1.00 94.94 96 THR A CA 1
ATOM 741 C C . THR A 1 96 ? 12.698 12.133 -14.146 1.00 94.94 96 THR A C 1
ATOM 743 O O . THR A 1 96 ? 11.936 11.180 -14.328 1.00 94.94 96 THR A O 1
ATOM 746 N N . ASN A 1 97 ? 13.600 12.494 -15.060 1.00 95.44 97 ASN A N 1
ATOM 747 C CA . ASN A 1 97 ? 13.876 11.735 -16.280 1.00 95.44 97 ASN A CA 1
ATOM 748 C C . ASN A 1 97 ? 14.809 10.557 -15.968 1.00 95.44 97 ASN A C 1
ATOM 750 O O . ASN A 1 97 ? 16.011 10.616 -16.217 1.00 95.44 97 ASN A O 1
ATOM 754 N N . TYR A 1 98 ? 14.279 9.473 -15.402 1.00 94.56 98 TYR A N 1
ATOM 755 C CA . TYR A 1 98 ? 15.095 8.312 -15.034 1.00 94.56 98 TYR A CA 1
ATOM 756 C C . TYR A 1 98 ? 15.812 7.681 -16.229 1.00 94.56 98 TYR A C 1
ATOM 758 O O . TYR A 1 98 ? 16.906 7.155 -16.061 1.00 94.56 98 TYR A O 1
ATOM 766 N N . TRP A 1 99 ? 15.242 7.772 -17.432 1.00 94.06 99 TRP A N 1
ATOM 767 C CA . TRP A 1 99 ? 15.867 7.278 -18.663 1.00 94.06 99 TRP A CA 1
ATOM 768 C C . TRP A 1 99 ? 17.168 8.015 -19.039 1.00 94.06 99 TRP A C 1
ATOM 770 O O . TRP A 1 99 ? 17.986 7.448 -19.756 1.00 94.06 99 TRP A O 1
ATOM 780 N N . GLU A 1 100 ? 17.406 9.225 -18.514 1.00 94.06 100 GLU A N 1
ATOM 781 C CA . GLU A 1 100 ? 18.641 10.000 -18.730 1.00 94.06 100 GLU A CA 1
ATOM 782 C C . GLU A 1 100 ? 19.769 9.634 -17.748 1.00 94.06 100 GLU A C 1
ATOM 784 O O . GLU A 1 100 ? 20.866 10.189 -17.833 1.00 94.06 100 GLU A O 1
ATOM 789 N N . LEU A 1 101 ? 19.541 8.728 -16.787 1.00 91.38 101 LEU A N 1
ATOM 790 C CA . LEU A 1 101 ? 20.596 8.354 -15.843 1.00 91.38 101 LEU A CA 1
ATOM 791 C C . LEU A 1 101 ? 21.718 7.578 -16.562 1.00 91.38 101 LEU A C 1
ATOM 793 O O . LEU A 1 101 ? 21.416 6.695 -17.368 1.00 91.38 101 LEU A O 1
ATOM 797 N N . PRO A 1 102 ? 23.005 7.793 -16.202 1.00 89.56 102 PRO A N 1
ATOM 798 C CA . PRO A 1 102 ? 24.149 7.159 -16.871 1.00 89.56 102 PRO A CA 1
ATOM 799 C C . PRO A 1 102 ? 24.054 5.635 -16.983 1.00 89.56 102 PRO A C 1
ATOM 801 O O . PRO A 1 102 ? 24.542 5.018 -17.926 1.00 89.56 102 PRO A O 1
ATOM 804 N N . ALA A 1 103 ? 23.394 5.008 -16.012 1.00 87.19 103 ALA A N 1
ATOM 805 C CA . ALA A 1 103 ? 23.248 3.566 -15.971 1.00 87.19 103 ALA A CA 1
ATOM 806 C C . ALA A 1 103 ? 22.261 2.995 -17.014 1.00 87.19 103 ALA A C 1
ATOM 808 O O . ALA A 1 103 ? 22.254 1.784 -17.238 1.00 87.19 103 ALA A O 1
ATOM 809 N N . TYR A 1 104 ? 21.468 3.852 -17.666 1.00 91.38 104 TYR A N 1
ATOM 810 C CA . TYR A 1 104 ? 20.485 3.490 -18.692 1.00 91.38 104 TYR A CA 1
ATOM 811 C C . TYR A 1 104 ? 20.824 4.016 -20.089 1.00 91.38 104 TYR A C 1
ATOM 813 O O . TYR A 1 104 ? 20.124 3.671 -21.036 1.00 91.38 104 TYR A O 1
ATOM 821 N N . GLU A 1 105 ? 21.924 4.760 -20.263 1.00 87.88 105 GLU A N 1
ATOM 822 C CA . GLU A 1 105 ? 22.336 5.307 -21.570 1.00 87.88 105 GLU A CA 1
ATOM 823 C C . GLU A 1 105 ? 22.380 4.231 -22.666 1.00 87.88 105 GLU A C 1
ATOM 825 O O . GLU A 1 105 ? 21.900 4.431 -23.778 1.00 87.88 105 GLU A O 1
ATOM 830 N N . SER A 1 106 ? 22.900 3.044 -22.335 1.00 90.06 106 SER A N 1
ATOM 831 C CA . SER A 1 106 ? 23.011 1.926 -23.284 1.00 90.06 106 SER A CA 1
ATOM 832 C C . SER A 1 106 ? 21.671 1.329 -23.730 1.00 90.06 106 SER A C 1
ATOM 834 O O . SER A 1 106 ? 21.636 0.596 -24.719 1.00 90.06 106 SER A O 1
ATOM 836 N N . TRP A 1 107 ? 20.578 1.620 -23.019 1.00 92.38 107 TRP A N 1
ATOM 837 C CA . TRP A 1 107 ? 19.248 1.100 -23.338 1.00 92.38 107 TRP A CA 1
ATOM 838 C C . TRP A 1 107 ? 18.554 1.944 -24.415 1.00 92.38 107 TRP A C 1
ATOM 840 O O . TRP A 1 107 ? 17.636 1.447 -25.058 1.00 92.38 107 TRP A O 1
ATOM 850 N N . ASN A 1 108 ? 19.044 3.164 -24.686 1.00 92.19 108 ASN A N 1
ATOM 851 C CA . ASN A 1 108 ? 18.527 4.073 -25.720 1.00 92.19 108 ASN A CA 1
ATOM 852 C C . ASN A 1 108 ? 17.006 4.319 -25.633 1.00 92.19 108 ASN A C 1
ATOM 854 O O . ASN A 1 108 ? 16.340 4.497 -26.655 1.00 92.19 108 ASN A O 1
ATOM 858 N N . GLU A 1 109 ? 16.458 4.329 -24.418 1.00 93.56 109 GLU A N 1
ATOM 859 C CA . GLU A 1 109 ? 15.048 4.634 -24.183 1.00 93.56 109 GLU A CA 1
ATOM 860 C C . GLU A 1 109 ? 14.823 6.150 -24.205 1.00 93.56 109 GLU A C 1
ATOM 862 O O . GLU A 1 109 ? 15.660 6.913 -23.736 1.00 93.56 109 GLU A O 1
ATOM 867 N N . GLY A 1 110 ? 13.691 6.598 -24.756 1.00 94.31 110 GLY A N 1
ATOM 868 C CA . GLY A 1 110 ? 13.375 8.029 -24.896 1.00 94.31 110 GLY A CA 1
ATOM 869 C C . GLY A 1 110 ? 12.372 8.573 -23.878 1.00 94.31 110 GLY A C 1
ATOM 870 O O . GLY A 1 110 ? 11.890 9.692 -24.041 1.00 94.31 110 GLY A O 1
ATOM 871 N N . SER A 1 111 ? 11.964 7.762 -22.900 1.00 97.06 111 SER A N 1
ATOM 872 C CA . SER A 1 111 ? 10.933 8.119 -21.922 1.00 97.06 111 SER A CA 1
ATOM 873 C C . SER A 1 111 ? 10.949 7.171 -20.718 1.00 97.06 111 SER A C 1
ATOM 875 O O . SER A 1 111 ? 11.503 6.070 -20.782 1.00 97.06 111 SER A O 1
ATOM 877 N N . ASN A 1 112 ? 10.315 7.578 -19.619 1.00 97.44 112 ASN A N 1
ATOM 878 C CA . ASN A 1 112 ? 10.205 6.755 -18.416 1.00 97.44 112 ASN A CA 1
ATOM 879 C C . ASN A 1 112 ? 9.262 5.562 -18.638 1.00 97.44 112 ASN A C 1
ATOM 881 O O . ASN A 1 112 ? 9.533 4.456 -18.167 1.00 97.44 112 ASN A O 1
ATOM 885 N N . SER A 1 113 ? 8.172 5.757 -19.383 1.00 97.19 113 SER A N 1
ATOM 886 C CA . SER A 1 113 ? 7.245 4.685 -19.746 1.00 97.19 113 SER A CA 1
ATOM 887 C C . SER A 1 113 ? 7.919 3.615 -20.611 1.00 97.19 113 SER A C 1
ATOM 889 O O . SER A 1 113 ? 7.684 2.427 -20.390 1.00 97.19 113 SER A O 1
ATOM 891 N N . ALA A 1 114 ? 8.817 4.008 -21.523 1.00 96.81 114 ALA A N 1
ATOM 892 C CA . ALA A 1 114 ? 9.620 3.082 -22.327 1.00 96.81 114 ALA A CA 1
ATOM 893 C C . ALA A 1 114 ? 10.707 2.357 -21.512 1.00 96.81 114 ALA A C 1
ATOM 895 O O . ALA A 1 114 ? 10.985 1.187 -21.759 1.00 96.81 114 ALA A O 1
ATOM 896 N N . LEU A 1 115 ? 11.265 3.006 -20.484 1.00 96.12 115 LEU A N 1
ATOM 897 C CA . LEU A 1 115 ? 12.241 2.403 -19.569 1.00 96.12 115 LEU A CA 1
ATOM 898 C C . LEU A 1 115 ? 11.626 1.301 -18.680 1.00 96.12 115 LEU A C 1
ATOM 900 O O . LEU A 1 115 ? 12.270 0.293 -18.368 1.00 96.12 115 LEU A O 1
ATOM 904 N N . LEU A 1 116 ? 10.364 1.475 -18.277 1.00 96.81 116 LEU A N 1
ATOM 905 C CA . LEU A 1 116 ? 9.670 0.656 -17.278 1.00 96.81 116 LEU A CA 1
ATOM 906 C C . LEU A 1 116 ? 9.703 -0.872 -17.538 1.00 96.81 116 LEU A C 1
ATOM 908 O O . LEU A 1 116 ? 10.000 -1.619 -16.597 1.00 96.81 116 LEU A O 1
ATOM 912 N N . PRO A 1 117 ? 9.457 -1.395 -18.761 1.00 95.69 117 PRO A N 1
ATOM 913 C CA . PRO A 1 117 ? 9.517 -2.833 -19.030 1.00 95.69 117 PRO A CA 1
ATOM 914 C C . PRO A 1 117 ? 10.924 -3.422 -18.870 1.00 95.69 117 PRO A C 1
ATOM 916 O O . PRO A 1 117 ? 11.062 -4.582 -18.472 1.00 95.69 117 PRO A O 1
ATOM 919 N N . GLY A 1 118 ? 11.969 -2.646 -19.178 1.00 94.62 118 GLY A N 1
ATOM 920 C CA . GLY A 1 118 ? 13.364 -3.037 -18.966 1.00 94.62 118 GLY A CA 1
ATOM 921 C C . GLY A 1 118 ? 13.683 -3.172 -17.478 1.00 94.62 118 GLY A C 1
ATOM 922 O O . GLY A 1 118 ? 14.165 -4.219 -17.044 1.00 94.62 118 GLY A O 1
ATOM 923 N N . LEU A 1 119 ? 13.304 -2.166 -16.679 1.00 93.94 119 LEU A N 1
ATOM 924 C CA . LEU A 1 119 ? 13.479 -2.182 -15.220 1.00 93.94 119 LEU A CA 1
ATOM 925 C C . LEU A 1 119 ? 12.792 -3.385 -14.584 1.00 93.94 119 LEU A C 1
ATOM 927 O O . LEU A 1 119 ? 13.374 -4.062 -13.733 1.00 93.94 119 LEU A O 1
ATOM 931 N N . LEU A 1 120 ? 11.560 -3.667 -15.010 1.00 94.56 120 LEU A N 1
ATOM 932 C CA . LEU A 1 120 ? 10.787 -4.776 -14.477 1.00 94.56 120 LEU A CA 1
ATOM 933 C C . LEU A 1 120 ? 11.443 -6.123 -14.807 1.00 94.56 120 LEU A C 1
ATOM 935 O O . LEU A 1 120 ? 11.628 -6.946 -13.914 1.00 94.56 120 LEU A O 1
ATOM 939 N N . ARG A 1 121 ? 11.854 -6.323 -16.062 1.00 93.88 121 ARG A N 1
ATOM 940 C CA . ARG A 1 121 ? 12.520 -7.552 -16.520 1.00 93.88 121 ARG A CA 1
ATOM 941 C C . ARG A 1 121 ? 13.816 -7.824 -15.763 1.00 93.88 121 ARG A C 1
ATOM 943 O O . ARG A 1 121 ? 14.043 -8.947 -15.318 1.00 93.88 121 ARG A O 1
ATOM 950 N N . GLU A 1 122 ? 14.645 -6.800 -15.590 1.00 91.69 122 GLU A N 1
ATOM 951 C CA . GLU A 1 122 ? 15.911 -6.918 -14.868 1.00 91.69 122 GLU A CA 1
ATOM 952 C C . GLU A 1 122 ? 15.723 -7.073 -13.354 1.00 91.69 122 GLU A C 1
ATOM 954 O O . GLU A 1 122 ? 16.530 -7.705 -12.679 1.00 91.69 122 GLU A O 1
ATOM 959 N N . SER A 1 123 ? 14.649 -6.522 -12.791 1.00 91.19 123 SER A N 1
ATOM 960 C CA . SER A 1 123 ? 14.297 -6.762 -11.386 1.00 91.19 123 SER A CA 1
ATOM 961 C C . SER A 1 123 ? 13.839 -8.209 -11.179 1.00 91.19 123 SER A C 1
ATOM 963 O O . SER A 1 123 ? 14.232 -8.869 -10.215 1.00 91.19 123 SER A O 1
ATOM 965 N N . GLN A 1 124 ? 13.050 -8.730 -12.121 1.00 91.81 124 GLN A N 1
ATOM 966 C CA . GLN A 1 124 ? 12.524 -10.095 -12.101 1.00 91.81 124 GLN A CA 1
ATOM 967 C C . GLN A 1 124 ? 13.592 -11.160 -12.330 1.00 91.81 124 GLN A C 1
ATOM 969 O O . GLN A 1 124 ? 13.544 -12.202 -11.676 1.00 91.81 124 GLN A O 1
ATOM 974 N N . SER A 1 125 ? 14.589 -10.898 -13.182 1.00 89.31 125 SER A N 1
ATOM 975 C CA . SER A 1 125 ? 15.733 -11.805 -13.373 1.00 89.31 125 SER A CA 1
ATOM 976 C C . SER A 1 125 ? 16.521 -12.038 -12.078 1.00 89.31 125 SER A C 1
ATOM 978 O O . SER A 1 125 ? 17.193 -13.057 -11.930 1.00 89.31 125 SER A O 1
ATOM 980 N N . LYS A 1 126 ? 16.375 -11.129 -11.109 1.00 83.62 126 LYS A N 1
ATOM 981 C CA . LYS A 1 126 ? 17.007 -11.185 -9.791 1.00 83.62 126 LYS A CA 1
ATOM 982 C C . LYS A 1 126 ? 16.032 -11.615 -8.684 1.00 83.62 126 LYS A C 1
ATOM 984 O O . LYS A 1 126 ? 16.347 -11.533 -7.504 1.00 83.62 126 LYS A O 1
ATOM 989 N N . GLY A 1 127 ? 14.840 -12.089 -9.049 1.00 86.44 127 GLY A N 1
ATOM 990 C CA . GLY A 1 127 ? 13.842 -12.610 -8.110 1.00 86.44 127 GLY A CA 1
ATOM 991 C C . GLY A 1 127 ? 13.001 -11.547 -7.397 1.00 86.44 127 GLY A C 1
ATOM 992 O O . GLY A 1 127 ? 12.259 -11.884 -6.475 1.00 86.44 127 GLY A O 1
ATOM 993 N N . MET A 1 128 ? 13.071 -10.279 -7.813 1.00 86.69 128 MET A N 1
ATOM 994 C CA . MET A 1 128 ? 12.268 -9.186 -7.255 1.00 86.69 128 MET A CA 1
ATOM 995 C C . MET A 1 128 ? 11.076 -8.853 -8.150 1.00 86.69 128 MET A C 1
ATOM 997 O O . MET A 1 128 ? 11.069 -9.175 -9.333 1.00 86.69 128 MET A O 1
ATOM 1001 N N . LEU A 1 129 ? 10.052 -8.189 -7.599 1.00 90.44 129 LEU A N 1
ATOM 1002 C CA . LEU A 1 129 ? 8.892 -7.712 -8.373 1.00 90.44 129 LEU A CA 1
ATOM 1003 C C . LEU A 1 129 ? 8.232 -8.816 -9.233 1.00 90.44 129 LEU A C 1
ATOM 1005 O O . LEU A 1 129 ? 7.670 -8.562 -10.298 1.00 90.44 129 LEU A O 1
ATOM 1009 N N . SER A 1 130 ? 8.276 -10.064 -8.752 1.00 92.56 130 SER A N 1
ATOM 1010 C CA . SER A 1 130 ? 7.733 -11.239 -9.452 1.00 92.56 130 SER A CA 1
ATOM 1011 C C . SER A 1 130 ? 6.222 -11.163 -9.685 1.00 92.56 130 SER A C 1
ATOM 1013 O O . SER A 1 130 ? 5.709 -11.758 -10.625 1.00 92.56 130 SER A O 1
ATOM 1015 N N . LYS A 1 131 ? 5.513 -10.388 -8.856 1.00 96.56 131 LYS A N 1
ATOM 1016 C CA . LYS A 1 131 ? 4.076 -10.107 -8.958 1.00 96.56 131 LYS A CA 1
ATOM 1017 C C . LYS A 1 131 ? 3.801 -8.737 -9.578 1.00 96.56 131 LYS A C 1
ATOM 1019 O O . LYS A 1 131 ? 2.907 -8.027 -9.135 1.00 96.56 131 LYS A O 1
ATOM 1024 N N . CYS A 1 132 ? 4.595 -8.336 -10.559 1.00 96.75 132 CYS A N 1
ATOM 1025 C CA . CYS A 1 132 ? 4.345 -7.136 -11.347 1.00 96.75 132 CYS A CA 1
ATOM 1026 C C . CYS A 1 132 ? 4.264 -7.534 -12.819 1.00 96.75 132 CYS A C 1
ATOM 1028 O O . CYS A 1 132 ? 5.105 -8.289 -13.308 1.00 96.75 132 CYS A O 1
ATOM 1030 N N . ARG A 1 133 ? 3.252 -7.047 -13.535 1.00 96.88 133 ARG A N 1
ATOM 1031 C CA . ARG A 1 133 ? 3.090 -7.346 -14.960 1.00 96.88 133 ARG A CA 1
ATOM 1032 C C . ARG A 1 133 ? 2.599 -6.123 -15.716 1.00 96.88 133 ARG A C 1
ATOM 1034 O O . ARG A 1 133 ? 1.687 -5.447 -15.253 1.00 96.88 133 ARG A O 1
ATOM 1041 N N . ILE A 1 134 ? 3.185 -5.878 -16.884 1.00 97.00 134 ILE A N 1
ATOM 1042 C CA . ILE A 1 134 ? 2.673 -4.908 -17.853 1.00 97.00 134 ILE A CA 1
ATOM 1043 C C . ILE A 1 134 ? 1.913 -5.701 -18.911 1.00 97.00 134 ILE A C 1
ATOM 1045 O O . ILE A 1 134 ? 2.464 -6.635 -19.498 1.00 97.00 134 ILE A O 1
ATOM 1049 N N . ILE A 1 135 ? 0.644 -5.368 -19.116 1.00 95.25 135 ILE A N 1
ATOM 10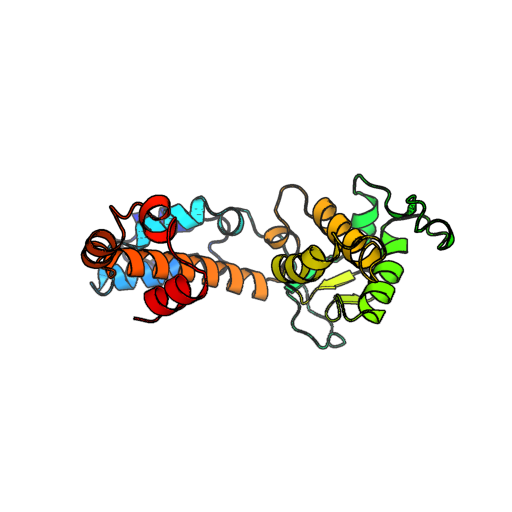50 C CA . ILE A 1 135 ? -0.187 -5.930 -20.183 1.00 95.25 135 ILE A CA 1
ATOM 1051 C C . ILE A 1 135 ? -0.764 -4.749 -20.947 1.00 95.25 135 ILE A C 1
ATOM 1053 O O . ILE A 1 135 ? -1.349 -3.856 -20.339 1.00 95.25 135 ILE A O 1
ATOM 1057 N N . GLU A 1 136 ? -0.573 -4.752 -22.267 1.00 89.75 136 GLU A N 1
ATOM 1058 C CA . GLU A 1 136 ? -0.896 -3.620 -23.138 1.00 89.75 136 GLU A CA 1
ATOM 1059 C C . GLU A 1 136 ? -0.202 -2.342 -22.644 1.00 89.75 136 GLU A C 1
ATOM 1061 O O . GLU A 1 136 ? 1.003 -2.198 -22.837 1.00 89.75 136 GLU A O 1
ATOM 1066 N N . ASN A 1 137 ? -0.934 -1.454 -21.972 1.00 94.31 137 ASN A N 1
ATOM 1067 C CA . ASN A 1 137 ? -0.433 -0.182 -21.454 1.00 94.31 137 ASN A CA 1
ATOM 1068 C C . ASN A 1 137 ? -0.672 -0.012 -19.941 1.00 94.31 137 ASN A C 1
ATOM 1070 O O . ASN A 1 137 ? -0.487 1.076 -19.401 1.00 94.31 137 ASN A O 1
ATOM 1074 N N . SER A 1 138 ? -1.087 -1.077 -19.252 1.00 97.12 138 SER A N 1
ATOM 1075 C CA . SER A 1 138 ? -1.398 -1.047 -17.824 1.00 97.12 138 SER A CA 1
ATOM 1076 C C . SER A 1 138 ? -0.377 -1.844 -17.016 1.00 97.12 138 SER A C 1
ATOM 1078 O O . SER A 1 138 ? -0.003 -2.961 -17.384 1.00 97.12 138 SER A O 1
ATOM 1080 N N . LEU A 1 139 ? 0.048 -1.284 -15.884 1.00 97.69 139 LEU A N 1
ATOM 1081 C CA . LEU A 1 139 ? 0.905 -1.948 -14.906 1.00 97.69 139 LEU A CA 1
ATOM 1082 C C . LEU A 1 139 ? 0.050 -2.494 -13.757 1.00 97.69 139 LEU A C 1
ATOM 1084 O O . LEU A 1 139 ? -0.626 -1.745 -13.055 1.00 97.69 139 LEU A O 1
ATOM 1088 N N . TYR A 1 140 ? 0.137 -3.801 -13.537 1.00 98.12 140 TYR A N 1
ATOM 1089 C CA . TYR A 1 140 ? -0.535 -4.520 -12.462 1.00 98.12 140 TYR A CA 1
ATOM 1090 C C . TYR A 1 140 ? 0.481 -4.938 -11.407 1.00 98.12 140 TYR A C 1
ATOM 1092 O O . TYR A 1 140 ? 1.491 -5.565 -11.734 1.00 98.12 140 TYR A O 1
ATOM 1100 N N . ILE A 1 141 ? 0.202 -4.619 -10.145 1.00 97.88 141 ILE A N 1
ATOM 1101 C CA . ILE A 1 141 ? 1.119 -4.813 -9.019 1.00 97.88 141 ILE A CA 1
ATOM 1102 C C . ILE A 1 141 ? 0.414 -5.651 -7.951 1.00 97.88 141 ILE A C 1
ATOM 1104 O O . ILE A 1 141 ? -0.636 -5.270 -7.438 1.00 97.88 141 ILE A O 1
ATOM 1108 N N . GLY A 1 142 ? 0.982 -6.804 -7.612 1.00 97.38 142 GLY A N 1
ATOM 1109 C CA . GLY A 1 142 ? 0.492 -7.720 -6.576 1.00 97.38 142 GLY A CA 1
ATOM 1110 C C . GLY A 1 142 ? 1.198 -7.591 -5.226 1.00 97.38 142 GLY A C 1
ATOM 1111 O O . GLY A 1 142 ? 0.823 -8.274 -4.273 1.00 97.38 142 GLY A O 1
ATOM 1112 N N . HIS A 1 143 ? 2.210 -6.729 -5.137 1.00 95.12 143 HIS A N 1
ATOM 1113 C CA . HIS A 1 143 ? 2.899 -6.382 -3.892 1.00 95.12 143 HIS A CA 1
ATOM 1114 C C . HIS A 1 143 ? 2.271 -5.135 -3.267 1.00 95.12 143 HIS A C 1
ATOM 1116 O O . HIS A 1 143 ? 1.824 -4.259 -4.004 1.00 95.12 143 HIS A O 1
ATOM 1122 N N . SER A 1 144 ? 2.192 -5.052 -1.934 1.00 92.25 144 SER A N 1
ATOM 1123 C CA . SER A 1 144 ? 1.840 -3.795 -1.263 1.00 92.25 144 SER A CA 1
ATOM 1124 C C . SER A 1 144 ? 3.000 -2.810 -1.401 1.00 92.25 144 SER A C 1
ATOM 1126 O O . SER A 1 144 ? 4.134 -3.210 -1.689 1.00 92.25 144 SER A O 1
ATOM 1128 N N . TYR A 1 145 ? 2.733 -1.525 -1.194 1.00 87.31 145 TYR A N 1
ATOM 1129 C CA . TYR A 1 145 ? 3.786 -0.518 -1.192 1.00 87.31 145 TYR A CA 1
ATOM 1130 C C . TYR A 1 145 ? 4.877 -0.848 -0.155 1.00 87.31 145 TYR A C 1
ATOM 1132 O O . TYR A 1 145 ? 6.068 -0.789 -0.461 1.00 87.31 145 TYR A O 1
ATOM 1140 N N . GLU A 1 146 ? 4.483 -1.313 1.032 1.00 86.25 146 GLU A N 1
ATOM 1141 C CA . GLU A 1 146 ? 5.395 -1.750 2.093 1.00 86.25 146 GLU A CA 1
ATOM 1142 C C . GLU A 1 146 ? 6.169 -3.015 1.715 1.00 86.25 146 GLU A C 1
ATOM 1144 O O . GLU A 1 146 ? 7.371 -3.078 1.943 1.00 86.25 146 GLU A O 1
ATOM 1149 N N . GLU A 1 147 ? 5.525 -4.017 1.105 1.00 90.75 147 GLU A N 1
ATOM 1150 C CA . GLU A 1 147 ? 6.215 -5.226 0.630 1.00 90.75 147 GLU A CA 1
ATOM 1151 C C . GLU A 1 147 ? 7.304 -4.875 -0.394 1.00 90.75 147 GLU A C 1
ATOM 1153 O O . GLU A 1 147 ? 8.417 -5.402 -0.317 1.00 90.75 147 GLU A O 1
ATOM 1158 N N . MET A 1 148 ? 7.019 -3.948 -1.317 1.00 88.75 148 MET A N 1
ATOM 1159 C CA . MET A 1 148 ? 8.024 -3.442 -2.255 1.00 88.75 148 MET A CA 1
ATOM 1160 C C . MET A 1 148 ? 9.151 -2.727 -1.509 1.00 88.75 148 MET A C 1
ATOM 1162 O O . MET A 1 148 ? 10.314 -3.088 -1.697 1.00 88.75 148 MET A O 1
ATOM 1166 N N . PHE A 1 149 ? 8.825 -1.797 -0.608 1.00 85.25 149 PHE A N 1
ATOM 1167 C CA . PHE A 1 149 ? 9.812 -1.069 0.189 1.00 85.25 149 PHE A CA 1
ATOM 1168 C C . PHE A 1 149 ? 10.728 -2.007 0.987 1.00 85.25 149 PHE A C 1
ATOM 1170 O O . PHE A 1 149 ? 11.948 -1.902 0.881 1.00 85.25 149 PHE A O 1
ATOM 1177 N N . TYR A 1 150 ? 10.174 -2.969 1.728 1.00 84.88 150 TYR A N 1
ATOM 1178 C CA . TYR A 1 150 ? 10.951 -3.928 2.519 1.00 84.88 150 TYR A CA 1
ATOM 1179 C C . TYR A 1 150 ? 11.763 -4.894 1.662 1.00 84.88 150 TYR A C 1
ATOM 1181 O O . TYR A 1 150 ? 12.820 -5.344 2.097 1.00 84.88 150 TYR A O 1
ATOM 1189 N N . SER A 1 151 ? 11.299 -5.215 0.453 1.00 82.19 151 SER A N 1
ATOM 1190 C CA . SER A 1 151 ? 12.078 -6.050 -0.461 1.00 82.19 151 SER A CA 1
ATOM 1191 C C . SER A 1 151 ? 13.274 -5.301 -1.055 1.00 82.19 151 SER A C 1
ATOM 1193 O O . SER A 1 151 ? 14.304 -5.922 -1.291 1.00 82.19 151 SER A O 1
ATOM 1195 N N . ILE A 1 152 ? 13.164 -3.984 -1.263 1.00 80.50 152 ILE A N 1
ATOM 1196 C CA . ILE A 1 152 ? 14.161 -3.158 -1.964 1.00 80.50 152 ILE A CA 1
ATOM 1197 C C . ILE A 1 152 ? 15.141 -2.491 -0.993 1.00 80.50 152 ILE A C 1
ATOM 1199 O O . ILE A 1 152 ? 16.348 -2.497 -1.231 1.00 80.50 152 ILE A O 1
ATOM 1203 N N . SER A 1 153 ? 14.643 -1.953 0.121 1.00 75.56 153 SER A N 1
ATOM 1204 C CA . SER A 1 153 ? 15.412 -1.153 1.082 1.00 75.56 153 SER A CA 1
ATOM 1205 C C . SER A 1 153 ? 16.659 -1.849 1.656 1.00 75.56 153 SER A C 1
ATOM 1207 O O . SER A 1 153 ? 17.697 -1.194 1.751 1.00 75.56 153 SER A O 1
ATOM 1209 N N . PRO A 1 154 ? 16.656 -3.156 1.989 1.00 72.25 154 PRO A N 1
ATOM 1210 C CA . PRO A 1 154 ? 17.862 -3.826 2.482 1.00 72.25 154 PRO A CA 1
ATOM 1211 C C . PRO A 1 154 ? 19.025 -3.821 1.482 1.00 72.25 154 PRO A C 1
ATOM 1213 O O . PRO A 1 154 ? 20.186 -3.900 1.884 1.00 72.25 154 PRO A O 1
ATOM 1216 N N . TYR A 1 155 ? 18.725 -3.717 0.186 1.00 67.50 155 TYR A N 1
ATOM 1217 C CA . TYR A 1 155 ? 19.718 -3.773 -0.881 1.00 67.50 155 TYR A CA 1
ATOM 1218 C C . TYR A 1 155 ? 20.082 -2.401 -1.451 1.00 67.50 155 TYR A C 1
ATOM 1220 O O . TYR A 1 155 ? 21.111 -2.290 -2.112 1.00 67.50 155 TYR A O 1
ATOM 1228 N N . SER A 1 156 ? 19.312 -1.347 -1.153 1.00 60.62 156 SER A N 1
ATOM 1229 C CA . SER A 1 156 ? 19.613 0.016 -1.618 1.00 60.62 156 SER A CA 1
ATOM 1230 C C . SER A 1 156 ? 20.912 0.580 -1.032 1.00 60.62 156 SER A C 1
ATOM 1232 O O . SER A 1 156 ? 21.463 1.532 -1.568 1.00 60.62 156 SER A O 1
ATOM 1234 N N . ASN A 1 157 ? 21.415 -0.007 0.059 1.00 60.84 157 ASN A N 1
ATOM 1235 C CA . ASN A 1 157 ? 22.666 0.396 0.708 1.00 60.84 157 ASN A CA 1
ATOM 1236 C C . ASN A 1 157 ? 23.874 -0.465 0.291 1.00 60.84 157 ASN A C 1
ATOM 1238 O O . ASN A 1 157 ? 24.985 -0.234 0.770 1.00 60.84 157 ASN A O 1
ATOM 1242 N N . GLN A 1 158 ? 23.678 -1.478 -0.560 1.00 63.69 158 GLN A N 1
ATOM 1243 C CA . GLN A 1 158 ? 24.756 -2.344 -1.037 1.00 63.69 158 GLN A CA 1
ATOM 1244 C C . GLN A 1 158 ? 25.294 -1.829 -2.372 1.00 63.69 158 GLN A C 1
ATOM 1246 O O . GLN A 1 158 ? 24.794 -2.195 -3.435 1.00 63.69 158 GLN A O 1
ATOM 1251 N N . VAL A 1 159 ? 26.341 -1.005 -2.306 1.00 62.28 159 VAL A N 1
ATOM 1252 C CA . VAL A 1 159 ? 27.071 -0.541 -3.494 1.00 62.28 159 VAL A CA 1
ATOM 1253 C C . VAL A 1 159 ? 27.618 -1.745 -4.269 1.00 62.28 159 VAL A C 1
ATOM 1255 O O . VAL A 1 159 ? 28.301 -2.599 -3.699 1.00 62.28 159 VAL A O 1
ATOM 1258 N N . GLY A 1 160 ? 27.319 -1.821 -5.565 1.00 60.97 160 GLY A N 1
ATOM 1259 C CA . GLY A 1 160 ? 27.716 -2.913 -6.456 1.00 60.97 160 GLY A CA 1
ATOM 1260 C C . GLY A 1 160 ? 26.900 -4.200 -6.296 1.00 60.97 160 GLY A C 1
ATOM 1261 O O . GLY A 1 160 ? 27.266 -5.231 -6.866 1.00 60.97 160 GLY A O 1
ATOM 1262 N N . GLY A 1 161 ? 25.813 -4.174 -5.520 1.00 60.78 161 GLY A N 1
ATOM 1263 C CA . GLY A 1 161 ? 24.899 -5.304 -5.388 1.00 60.78 161 GLY A CA 1
ATOM 1264 C C . GLY A 1 161 ? 24.072 -5.528 -6.662 1.00 60.78 161 GLY A C 1
ATOM 1265 O O . GLY A 1 161 ? 23.882 -4.607 -7.458 1.00 60.78 161 GLY A O 1
ATOM 1266 N N . PRO A 1 162 ? 23.479 -6.723 -6.854 1.00 54.16 162 PRO A N 1
ATOM 1267 C CA . PRO A 1 162 ? 22.608 -6.972 -8.002 1.00 54.16 162 PRO A CA 1
ATOM 1268 C C . PRO A 1 162 ? 21.413 -6.007 -8.054 1.00 54.16 162 PRO A C 1
ATOM 1270 O O . PRO A 1 162 ? 20.801 -5.847 -9.098 1.00 54.16 162 PRO A O 1
ATOM 1273 N N . TYR A 1 163 ? 21.054 -5.350 -6.957 1.00 60.53 163 TYR A N 1
ATOM 1274 C CA . TYR A 1 163 ? 19.750 -4.711 -6.780 1.00 60.53 163 TYR A CA 1
ATOM 1275 C C . TYR A 1 163 ? 19.816 -3.191 -6.605 1.00 60.53 163 TYR A C 1
ATOM 1277 O O . TYR A 1 163 ? 18.784 -2.571 -6.371 1.00 60.53 163 TYR A O 1
ATOM 1285 N N . GLU A 1 164 ? 21.006 -2.595 -6.728 1.00 66.19 164 GLU A N 1
ATOM 1286 C CA . GLU A 1 164 ? 21.246 -1.171 -6.446 1.00 66.19 164 GLU A CA 1
ATOM 1287 C C . GLU A 1 164 ? 20.434 -0.235 -7.357 1.00 66.19 164 GLU A C 1
ATOM 1289 O O . GLU A 1 164 ? 20.066 0.863 -6.955 1.00 66.19 164 GLU A O 1
ATOM 1294 N N . LEU A 1 165 ? 20.120 -0.678 -8.577 1.00 82.69 165 LEU A N 1
ATOM 1295 C CA . LEU A 1 165 ? 19.670 0.219 -9.635 1.00 82.69 165 LEU A CA 1
ATOM 1296 C C . LEU A 1 165 ? 18.223 -0.030 -10.087 1.00 82.69 165 LEU A C 1
ATOM 1298 O O . LEU A 1 165 ? 17.358 0.811 -9.881 1.00 82.69 165 LEU A O 1
ATOM 1302 N N . TYR A 1 166 ? 17.931 -1.187 -10.686 1.00 89.25 166 TYR A N 1
ATOM 1303 C CA . TYR A 1 166 ? 16.668 -1.400 -11.413 1.00 89.25 166 TYR A CA 1
ATOM 1304 C C . TYR A 1 166 ? 15.399 -1.436 -10.549 1.00 89.25 166 TYR A C 1
ATOM 1306 O O . TYR A 1 166 ? 14.473 -0.674 -10.840 1.00 89.25 166 TYR A O 1
ATOM 1314 N N . PRO A 1 167 ? 15.317 -2.267 -9.489 1.00 89.19 167 PRO A N 1
ATOM 1315 C CA . PRO A 1 167 ? 14.126 -2.286 -8.645 1.00 89.19 167 PRO A CA 1
ATOM 1316 C C . PRO A 1 167 ? 13.982 -0.976 -7.863 1.00 89.19 167 PRO A C 1
ATOM 1318 O O . PRO A 1 167 ? 12.861 -0.535 -7.618 1.00 89.19 167 PRO A O 1
ATOM 1321 N N . PHE A 1 168 ? 15.101 -0.324 -7.528 1.00 88.44 168 PHE A N 1
ATOM 1322 C CA . PHE A 1 168 ? 15.101 0.982 -6.882 1.00 88.44 168 PHE A CA 1
ATOM 1323 C C . PHE A 1 168 ? 14.519 2.061 -7.798 1.00 88.44 168 PHE A C 1
ATOM 1325 O O . PHE A 1 168 ? 13.555 2.709 -7.411 1.00 88.44 168 PHE A O 1
ATOM 1332 N N . THR A 1 169 ? 15.011 2.192 -9.035 1.00 91.81 169 THR A N 1
ATOM 1333 C CA . THR A 1 169 ? 14.454 3.130 -10.021 1.00 91.81 169 THR A CA 1
ATOM 1334 C C . THR A 1 169 ? 12.968 2.880 -10.262 1.00 91.81 169 THR A C 1
ATOM 1336 O O . THR A 1 169 ? 12.191 3.830 -10.245 1.00 91.81 169 THR A O 1
ATOM 1339 N N . PHE A 1 170 ? 12.544 1.619 -10.412 1.00 93.06 170 PHE A N 1
ATOM 1340 C CA . PHE A 1 170 ? 11.121 1.282 -10.532 1.00 93.06 170 PHE A CA 1
ATOM 1341 C C . PHE A 1 170 ? 10.309 1.810 -9.340 1.00 93.06 170 PHE A C 1
ATOM 1343 O O . PHE A 1 170 ? 9.258 2.422 -9.518 1.00 93.06 170 PHE A O 1
ATOM 1350 N N . PHE A 1 171 ? 10.800 1.605 -8.118 1.00 91.00 171 PHE A N 1
ATOM 1351 C CA . PHE A 1 171 ? 10.123 2.067 -6.912 1.00 91.00 171 PHE A CA 1
ATOM 1352 C C . PHE A 1 171 ? 10.114 3.596 -6.787 1.00 91.00 171 PHE A C 1
ATOM 1354 O O . PHE A 1 171 ? 9.072 4.165 -6.473 1.00 91.00 171 PHE A O 1
ATOM 1361 N N . SER A 1 172 ? 11.217 4.279 -7.102 1.00 91.12 172 SER A N 1
ATOM 1362 C CA . SER A 1 172 ? 11.280 5.747 -7.112 1.00 91.12 172 SER A CA 1
ATOM 1363 C C . SER A 1 172 ? 10.308 6.353 -8.128 1.00 91.12 172 SER A C 1
ATOM 1365 O O . SER A 1 172 ? 9.611 7.317 -7.820 1.00 91.12 172 SER A O 1
ATOM 1367 N N . MET A 1 173 ? 10.164 5.731 -9.301 1.00 93.81 173 MET A N 1
ATOM 1368 C CA . MET A 1 173 ? 9.148 6.123 -10.278 1.00 93.81 173 MET A CA 1
ATOM 1369 C C . MET A 1 173 ? 7.724 6.007 -9.709 1.00 93.81 173 MET A C 1
ATOM 1371 O O . MET A 1 173 ? 6.917 6.915 -9.900 1.00 93.81 173 MET A O 1
ATOM 1375 N N . LEU A 1 174 ? 7.403 4.932 -8.975 1.00 92.69 174 LEU A N 1
ATOM 1376 C CA . LEU A 1 174 ? 6.095 4.787 -8.314 1.00 92.69 174 LEU A CA 1
ATOM 1377 C C . LEU A 1 174 ? 5.849 5.871 -7.255 1.00 92.69 174 LEU A C 1
ATOM 1379 O O . LEU A 1 174 ? 4.729 6.374 -7.146 1.00 92.69 174 LEU A O 1
ATOM 1383 N N . GLN A 1 175 ? 6.886 6.242 -6.498 1.00 89.75 175 GLN A N 1
ATOM 1384 C CA . GLN A 1 175 ? 6.804 7.290 -5.479 1.00 89.75 175 GLN A CA 1
ATOM 1385 C C . GLN A 1 175 ? 6.477 8.661 -6.067 1.00 89.75 175 GLN A C 1
ATOM 1387 O O . GLN A 1 175 ? 5.730 9.415 -5.447 1.00 89.75 175 GLN A O 1
ATOM 1392 N N . GLU A 1 176 ? 7.007 8.993 -7.242 1.00 92.00 176 GLU A N 1
ATOM 1393 C CA . GLU A 1 176 ? 6.689 10.263 -7.902 1.00 92.00 176 GLU A CA 1
ATOM 1394 C C . GLU A 1 176 ? 5.300 10.248 -8.554 1.00 92.00 176 GLU A C 1
ATOM 1396 O O . GLU A 1 176 ? 4.600 11.259 -8.540 1.00 92.00 176 GLU A O 1
ATOM 1401 N N . VAL A 1 177 ? 4.860 9.097 -9.076 1.00 91.38 177 VAL A N 1
ATOM 1402 C CA . VAL A 1 177 ? 3.540 8.955 -9.717 1.00 91.38 177 VAL A CA 1
ATOM 1403 C C . VAL A 1 177 ? 2.372 9.113 -8.730 1.00 91.38 177 VAL A C 1
ATOM 1405 O O . VAL A 1 177 ? 1.288 9.530 -9.139 1.00 91.38 177 VAL A O 1
ATOM 1408 N N . GLN A 1 178 ? 2.556 8.812 -7.440 1.00 82.06 178 GLN A N 1
ATOM 1409 C CA . GLN A 1 178 ? 1.465 8.842 -6.450 1.00 82.06 178 GLN A CA 1
ATOM 1410 C C . GLN A 1 178 ? 0.805 10.220 -6.257 1.00 82.06 178 GLN A C 1
ATOM 1412 O O . GLN A 1 178 ? -0.373 10.287 -5.896 1.00 82.06 178 GLN A O 1
ATOM 1417 N N . GLY A 1 179 ? 1.538 11.310 -6.515 1.00 76.50 179 GLY A N 1
ATOM 1418 C CA . GLY A 1 179 ? 1.056 12.678 -6.308 1.00 76.50 179 GLY A CA 1
ATOM 1419 C C . GLY A 1 179 ? 0.519 12.929 -4.889 1.00 76.50 179 GLY A C 1
ATOM 1420 O O . GLY A 1 179 ? 0.981 12.335 -3.918 1.00 76.50 179 GLY A O 1
ATOM 1421 N N . ASP A 1 180 ? -0.488 13.799 -4.771 1.00 75.81 180 ASP A N 1
ATOM 1422 C CA . ASP A 1 180 ? -1.007 14.274 -3.474 1.00 75.81 180 ASP A CA 1
ATOM 1423 C C . ASP A 1 180 ? -1.942 13.286 -2.747 1.00 75.81 180 ASP A C 1
ATOM 1425 O O . ASP A 1 180 ? -2.221 13.453 -1.561 1.00 75.81 180 ASP A O 1
ATOM 1429 N N . LEU A 1 181 ? -2.494 12.290 -3.449 1.00 73.44 181 LEU A N 1
ATOM 1430 C CA . LEU A 1 181 ? -3.577 11.442 -2.926 1.00 73.44 181 LEU A CA 1
ATOM 1431 C C . LEU A 1 181 ? -3.098 10.218 -2.139 1.00 73.44 181 LEU A C 1
ATOM 1433 O O . LEU A 1 181 ? -3.930 9.578 -1.503 1.00 73.44 181 LEU A O 1
ATOM 1437 N N . GLY A 1 182 ? -1.796 9.928 -2.128 1.00 85.25 182 GLY A N 1
ATOM 1438 C CA . GLY A 1 182 ? -1.250 8.676 -1.600 1.00 85.25 182 GLY A CA 1
ATOM 1439 C C . GLY A 1 182 ? -1.442 7.510 -2.577 1.00 85.25 182 GLY A C 1
ATOM 1440 O O . GLY A 1 182 ? -2.390 7.473 -3.369 1.00 85.25 182 GLY A O 1
ATOM 1441 N N . PHE A 1 183 ? -0.509 6.557 -2.556 1.00 89.12 183 PHE A N 1
ATOM 1442 C CA . PHE A 1 183 ? -0.443 5.476 -3.543 1.00 89.12 183 PHE A CA 1
ATOM 1443 C C . PHE A 1 183 ? -1.666 4.540 -3.481 1.00 89.12 183 PHE A C 1
ATOM 1445 O O . PHE A 1 183 ? -2.224 4.151 -4.512 1.00 89.12 183 PHE A O 1
ATOM 1452 N N . GLU A 1 184 ? -2.148 4.232 -2.276 1.00 91.19 184 GLU A N 1
ATOM 1453 C CA . GLU A 1 184 ? -3.312 3.377 -2.024 1.00 91.19 184 GLU A CA 1
ATOM 1454 C C . GLU A 1 184 ? -4.597 3.959 -2.603 1.00 91.19 184 GLU A C 1
ATOM 1456 O O . GLU A 1 184 ? -5.381 3.264 -3.244 1.00 91.19 184 GLU A O 1
ATOM 1461 N N . GLN A 1 185 ? -4.827 5.246 -2.413 1.00 90.31 185 GLN A N 1
ATOM 1462 C CA . GLN A 1 185 ? -6.049 5.912 -2.829 1.00 90.31 185 GLN A CA 1
ATOM 1463 C C . GLN A 1 185 ? -6.048 6.157 -4.334 1.00 90.31 185 GLN A C 1
ATOM 1465 O O . GLN A 1 185 ? -7.126 6.176 -4.933 1.00 90.31 185 GLN A O 1
ATOM 1470 N N . ALA A 1 186 ? -4.865 6.342 -4.927 1.00 91.00 186 ALA A N 1
ATOM 1471 C CA . ALA A 1 186 ? -4.690 6.587 -6.349 1.00 91.00 186 ALA A CA 1
ATOM 1472 C C . ALA A 1 186 ? -4.793 5.309 -7.194 1.00 91.00 186 ALA A C 1
ATOM 1474 O O . ALA A 1 186 ? -5.418 5.351 -8.251 1.00 91.00 186 ALA A O 1
ATOM 1475 N N . PHE A 1 187 ? -4.228 4.183 -6.738 1.00 94.31 187 PHE A N 1
ATOM 1476 C CA . PHE A 1 187 ? -4.034 3.009 -7.604 1.00 94.31 187 PHE A CA 1
ATOM 1477 C C . PHE A 1 187 ? -4.558 1.686 -7.047 1.00 94.31 187 PHE A C 1
ATOM 1479 O O . PHE A 1 187 ? -4.610 0.710 -7.798 1.00 94.31 187 PHE A O 1
ATOM 1486 N N . ALA A 1 188 ? -4.946 1.595 -5.769 1.00 95.31 188 ALA A N 1
ATOM 1487 C CA . ALA A 1 188 ? -5.367 0.308 -5.213 1.00 95.31 188 ALA A CA 1
ATOM 1488 C C . ALA A 1 188 ? -6.616 -0.230 -5.913 1.00 95.31 188 ALA A C 1
ATOM 1490 O O . ALA A 1 188 ? -7.531 0.518 -6.258 1.00 95.31 188 ALA A O 1
ATOM 1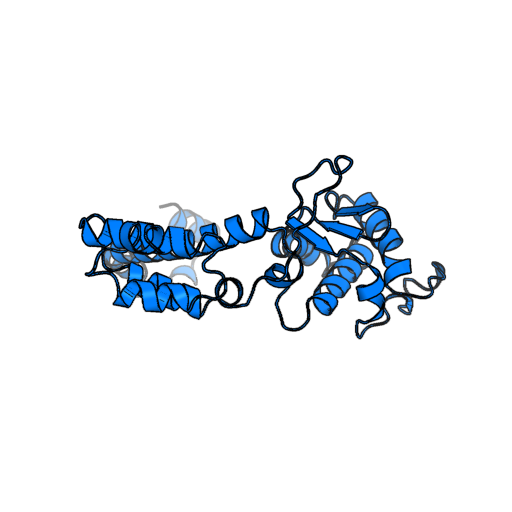491 N N . THR A 1 189 ? -6.698 -1.551 -6.055 1.00 95.69 189 THR A N 1
ATOM 1492 C CA . THR A 1 189 ? -7.952 -2.201 -6.427 1.00 95.69 189 THR A CA 1
ATOM 1493 C C . THR A 1 189 ? -8.975 -2.006 -5.315 1.00 95.69 189 THR A C 1
ATOM 1495 O O . THR A 1 189 ? -8.637 -1.968 -4.127 1.00 95.69 189 THR A O 1
ATOM 1498 N N . ARG A 1 190 ? -10.261 -1.940 -5.676 1.00 91.06 190 ARG A N 1
ATOM 1499 C CA . ARG A 1 190 ? -11.343 -1.791 -4.690 1.00 91.06 190 ARG A CA 1
ATOM 1500 C C . ARG A 1 190 ? -11.299 -2.857 -3.590 1.00 91.06 190 ARG A C 1
ATOM 1502 O O . ARG A 1 190 ? -11.546 -2.547 -2.427 1.00 91.06 190 ARG A O 1
ATOM 1509 N N . ASN A 1 191 ? -10.985 -4.100 -3.954 1.00 91.25 191 ASN A N 1
ATOM 1510 C CA . ASN A 1 191 ? -10.900 -5.209 -3.006 1.00 91.25 191 ASN A CA 1
ATOM 1511 C C . ASN A 1 191 ? -9.742 -5.023 -2.026 1.00 91.25 191 ASN A C 1
ATOM 1513 O O . ASN A 1 191 ? -9.961 -5.113 -0.821 1.00 91.25 191 ASN A O 1
ATOM 1517 N N . PHE A 1 192 ? -8.542 -4.711 -2.526 1.00 94.06 192 PHE A N 1
ATOM 1518 C CA . PHE A 1 192 ? -7.382 -4.478 -1.670 1.00 94.06 192 PHE A CA 1
ATOM 1519 C C . PHE A 1 192 ? -7.595 -3.274 -0.745 1.00 94.06 192 PHE A C 1
ATOM 1521 O O . PHE A 1 192 ? -7.352 -3.377 0.455 1.00 94.06 192 PHE A O 1
ATOM 1528 N N . PHE A 1 193 ? -8.143 -2.173 -1.266 1.00 92.81 193 PHE A N 1
ATOM 1529 C CA . PHE A 1 193 ? -8.422 -0.979 -0.470 1.00 92.81 193 PHE A CA 1
ATOM 1530 C C . PHE A 1 193 ? -9.421 -1.243 0.667 1.00 92.81 193 PHE A C 1
ATOM 1532 O O . PHE A 1 193 ? -9.219 -0.787 1.789 1.00 92.81 193 PHE A O 1
ATOM 1539 N N . ASN A 1 194 ? -10.481 -2.016 0.412 1.00 90.25 194 ASN A N 1
ATOM 1540 C CA . ASN A 1 194 ? -11.442 -2.391 1.454 1.00 90.25 194 ASN A CA 1
ATOM 1541 C C . ASN A 1 194 ? -10.794 -3.239 2.559 1.00 90.25 194 ASN A C 1
ATOM 1543 O O . ASN A 1 194 ? -11.097 -3.036 3.736 1.00 90.25 194 ASN A O 1
ATOM 1547 N N . THR A 1 195 ? -9.916 -4.176 2.189 1.00 91.19 195 THR A N 1
ATOM 1548 C CA . THR A 1 195 ? -9.145 -4.970 3.155 1.00 91.19 195 THR A CA 1
ATOM 1549 C C . THR A 1 195 ? -8.245 -4.067 3.989 1.00 91.19 195 THR A C 1
ATOM 1551 O O . THR A 1 195 ? -8.321 -4.110 5.209 1.00 91.19 195 THR A O 1
ATOM 1554 N N . LEU A 1 196 ? -7.498 -3.161 3.351 1.00 91.81 196 LEU A N 1
ATOM 1555 C CA . LEU A 1 196 ? -6.612 -2.222 4.038 1.00 91.81 196 LEU A CA 1
ATOM 1556 C C . LEU A 1 196 ? -7.356 -1.343 5.056 1.00 91.81 196 LEU A C 1
ATOM 1558 O O . LEU A 1 196 ? -6.901 -1.175 6.185 1.00 91.81 196 LEU A O 1
ATOM 1562 N N . VAL A 1 197 ? -8.517 -0.801 4.677 1.00 91.31 197 VAL A N 1
ATOM 1563 C CA . VAL A 1 197 ? -9.367 -0.008 5.581 1.00 91.31 197 VAL A CA 1
ATOM 1564 C C . VAL A 1 197 ? -9.845 -0.851 6.767 1.00 91.31 197 VAL A C 1
ATOM 1566 O O . VAL A 1 197 ? -9.822 -0.382 7.905 1.00 91.31 197 VAL A O 1
ATOM 1569 N N . SER A 1 198 ? -10.266 -2.093 6.517 1.00 90.06 198 SER A N 1
ATOM 1570 C CA . SER A 1 198 ? -10.703 -3.014 7.571 1.00 90.06 198 SER A CA 1
ATOM 1571 C C . SER A 1 198 ? -9.564 -3.375 8.526 1.00 90.06 198 SER A C 1
ATOM 1573 O O . SER A 1 198 ? -9.767 -3.373 9.740 1.00 90.06 198 SER A O 1
ATOM 1575 N N . ASP A 1 199 ? -8.376 -3.660 7.999 1.00 91.31 199 ASP A N 1
ATOM 1576 C CA . ASP A 1 199 ? -7.204 -4.048 8.784 1.00 91.31 199 ASP A CA 1
ATOM 1577 C C . ASP A 1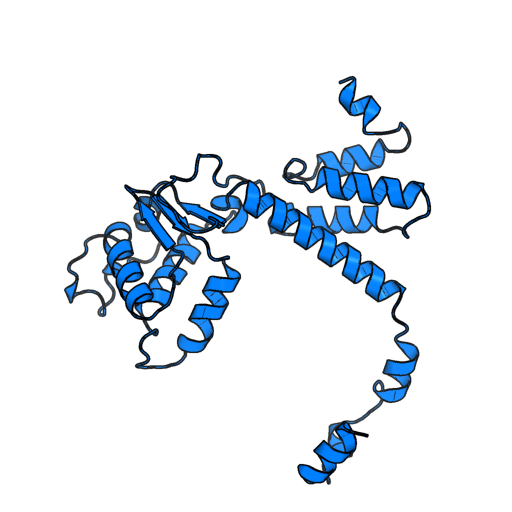 199 ? -6.727 -2.891 9.665 1.00 91.31 199 ASP A C 1
ATOM 1579 O O . ASP A 1 199 ? -6.465 -3.094 10.848 1.00 91.31 199 ASP A O 1
ATOM 1583 N N . ARG A 1 200 ? -6.710 -1.658 9.137 1.00 91.81 200 ARG A N 1
ATOM 1584 C CA . ARG A 1 200 ? -6.368 -0.451 9.910 1.00 91.81 200 ARG A CA 1
ATOM 1585 C C . ARG A 1 200 ? -7.325 -0.211 11.076 1.00 91.81 200 ARG A C 1
ATOM 1587 O O . ARG A 1 200 ? -6.876 0.033 12.193 1.00 91.81 200 ARG A O 1
ATOM 1594 N N . LEU A 1 201 ? -8.635 -0.309 10.840 1.00 91.44 201 LEU A N 1
ATOM 1595 C CA . LEU A 1 201 ? -9.634 -0.150 11.903 1.00 91.44 201 LEU A CA 1
ATOM 1596 C C . LEU A 1 201 ? -9.556 -1.281 12.934 1.00 91.44 201 LEU A C 1
ATOM 1598 O O . LEU A 1 201 ? -9.645 -1.016 14.129 1.00 91.44 201 LEU A O 1
ATOM 1602 N N . SER A 1 202 ? -9.328 -2.518 12.486 1.00 90.88 202 SER A N 1
ATOM 1603 C CA . SER A 1 202 ? -9.152 -3.674 13.377 1.00 90.88 202 SER A CA 1
ATOM 1604 C C . SER A 1 202 ? -7.898 -3.543 14.236 1.00 90.88 202 SER A C 1
ATOM 1606 O O . SER A 1 202 ? -7.928 -3.860 15.420 1.00 90.88 202 SER A O 1
ATOM 1608 N N . LEU A 1 203 ? -6.792 -3.066 13.661 1.00 91.69 203 LEU A N 1
ATOM 1609 C CA . LEU A 1 203 ? -5.551 -2.825 14.392 1.00 91.69 203 LEU A CA 1
ATOM 1610 C C . LEU A 1 203 ? -5.751 -1.769 15.482 1.00 91.69 203 LEU A C 1
ATOM 1612 O O . LEU A 1 203 ? -5.297 -1.968 16.608 1.00 91.69 203 LEU A O 1
ATOM 1616 N N . MET A 1 204 ? -6.453 -0.680 15.165 1.00 91.50 204 MET A N 1
ATOM 1617 C CA . MET A 1 204 ? -6.766 0.358 16.144 1.00 91.50 204 MET A CA 1
ATOM 1618 C C . MET A 1 204 ? -7.674 -0.179 17.260 1.00 91.50 204 MET A C 1
ATOM 1620 O O . MET A 1 204 ? -7.350 -0.008 18.430 1.00 91.50 204 MET A O 1
ATOM 1624 N N . GLU A 1 205 ? -8.746 -0.902 16.917 1.00 88.44 205 GLU A N 1
ATOM 1625 C CA . GLU A 1 205 ? -9.647 -1.544 17.891 1.00 88.44 205 GLU A CA 1
ATOM 1626 C C . GLU A 1 205 ? -8.874 -2.497 18.820 1.00 88.44 205 GLU A C 1
ATOM 1628 O O . GLU A 1 205 ? -8.987 -2.410 20.041 1.00 88.44 205 GLU A O 1
ATOM 1633 N N . ASN A 1 206 ? -8.003 -3.343 18.263 1.00 88.44 206 ASN A N 1
ATOM 1634 C CA . ASN A 1 206 ? -7.166 -4.257 19.043 1.00 88.44 206 ASN A CA 1
ATOM 1635 C C . ASN A 1 206 ? -6.150 -3.527 19.930 1.00 88.44 206 ASN A C 1
ATOM 1637 O O . ASN A 1 206 ? -5.881 -3.978 21.040 1.00 88.44 206 ASN A O 1
ATOM 1641 N N . THR A 1 207 ? -5.585 -2.413 19.461 1.00 88.19 207 THR A N 1
ATOM 1642 C CA . THR A 1 207 ? -4.639 -1.608 20.249 1.00 88.19 207 THR A CA 1
ATOM 1643 C C . THR A 1 207 ? -5.337 -0.997 21.458 1.00 88.19 207 THR A C 1
ATOM 1645 O O . THR A 1 207 ? -4.808 -1.073 22.562 1.00 88.19 207 THR A O 1
ATOM 1648 N N . MET A 1 208 ? -6.550 -0.470 21.269 1.00 84.50 208 MET A N 1
ATOM 1649 C CA . MET A 1 208 ? -7.372 0.053 22.361 1.00 84.50 208 MET A CA 1
ATOM 1650 C C . MET A 1 208 ? -7.700 -1.037 23.390 1.00 84.50 208 MET A C 1
ATOM 1652 O O . MET A 1 208 ? -7.472 -0.853 24.585 1.00 84.50 208 MET A O 1
ATOM 1656 N N . LEU A 1 209 ? -8.143 -2.211 22.928 1.00 83.12 209 LEU A N 1
ATOM 1657 C CA . LEU A 1 209 ? -8.413 -3.352 23.808 1.00 83.12 209 LEU A CA 1
ATOM 1658 C C . LEU A 1 209 ? -7.162 -3.802 24.571 1.00 83.12 209 LEU A C 1
ATOM 1660 O O . LEU A 1 209 ? -7.248 -4.158 25.745 1.00 83.12 209 LEU A O 1
ATOM 1664 N N . LEU A 1 210 ? -5.991 -3.779 23.932 1.00 84.25 210 LEU A N 1
ATOM 1665 C CA . LEU A 1 210 ? -4.730 -4.119 24.584 1.00 84.25 210 LEU A CA 1
ATOM 1666 C C . LEU A 1 210 ? -4.369 -3.097 25.667 1.00 84.25 210 LEU A C 1
ATOM 1668 O O . LEU A 1 210 ? -4.008 -3.500 26.765 1.00 84.25 210 LEU A O 1
ATOM 1672 N N . THR A 1 211 ? -4.534 -1.798 25.407 1.00 80.94 211 THR A N 1
ATOM 1673 C CA . THR A 1 211 ? -4.271 -0.758 26.416 1.00 80.94 211 THR A CA 1
ATOM 1674 C C . THR A 1 211 ? -5.215 -0.819 27.614 1.00 80.94 211 THR A C 1
ATOM 1676 O O . THR A 1 211 ? -4.808 -0.481 28.719 1.00 80.94 211 THR A O 1
ATOM 1679 N N . GLU A 1 212 ? -6.456 -1.268 27.420 1.00 78.81 212 GLU A N 1
ATOM 1680 C CA . GLU A 1 212 ? -7.417 -1.442 28.515 1.00 78.81 212 GLU A CA 1
ATOM 1681 C C . GLU A 1 212 ? -7.190 -2.735 29.311 1.00 78.81 212 GLU A C 1
ATOM 1683 O O . GLU A 1 212 ? -7.484 -2.788 30.504 1.00 78.81 212 GLU A O 1
ATOM 1688 N N . SER A 1 213 ? -6.696 -3.789 28.656 1.00 82.62 213 SER A N 1
ATOM 1689 C CA . SER A 1 213 ? -6.553 -5.120 29.260 1.00 82.62 213 SER A CA 1
ATOM 1690 C C . SER A 1 213 ? -5.166 -5.409 29.828 1.00 82.62 213 SER A C 1
ATOM 1692 O O . SER A 1 213 ? -5.030 -6.316 30.652 1.00 82.62 213 SER A O 1
ATOM 1694 N N . PHE A 1 214 ? -4.137 -4.677 29.401 1.00 83.06 214 PHE A N 1
ATOM 1695 C CA . PHE A 1 214 ? -2.772 -4.888 29.860 1.00 83.06 214 PHE A CA 1
ATOM 1696 C C . PHE A 1 214 ? -2.489 -4.083 31.133 1.00 83.06 214 PHE A C 1
ATOM 1698 O O . PHE A 1 214 ? -2.506 -2.854 31.129 1.00 83.06 214 PHE A O 1
ATOM 1705 N N . ASP A 1 215 ? -2.185 -4.784 32.226 1.00 84.94 215 ASP A N 1
ATOM 1706 C CA . ASP A 1 215 ? -1.686 -4.157 33.447 1.00 84.94 215 ASP A CA 1
ATOM 1707 C C . ASP A 1 215 ? -0.187 -3.872 33.300 1.00 84.94 215 ASP A C 1
ATOM 1709 O O . ASP A 1 215 ? 0.641 -4.786 33.317 1.00 84.94 215 ASP A O 1
ATOM 1713 N N . TYR A 1 216 ? 0.162 -2.595 33.150 1.00 85.00 216 TYR A N 1
ATOM 1714 C CA . TYR A 1 216 ? 1.552 -2.148 33.072 1.00 85.00 216 TYR A CA 1
ATOM 1715 C C . TYR A 1 216 ? 2.257 -2.155 34.437 1.00 85.00 216 TYR A C 1
ATOM 1717 O O . TYR A 1 216 ? 3.484 -2.140 34.474 1.00 85.00 216 TYR A O 1
ATOM 1725 N N . THR A 1 217 ? 1.533 -2.269 35.557 1.00 88.50 217 THR A N 1
ATOM 1726 C CA . THR A 1 217 ? 2.113 -2.176 36.909 1.00 88.50 217 THR A CA 1
ATOM 1727 C C . THR A 1 217 ? 3.222 -3.202 37.174 1.00 88.50 217 THR A C 1
ATOM 1729 O O . THR A 1 217 ? 4.274 -2.811 37.682 1.00 88.50 217 THR A O 1
ATOM 1732 N N . PRO A 1 218 ? 3.072 -4.503 36.842 1.00 86.38 218 PRO A N 1
ATOM 1733 C CA . PRO A 1 218 ? 4.144 -5.478 37.034 1.00 86.38 218 PRO A CA 1
ATOM 1734 C C . PRO A 1 218 ? 5.334 -5.212 36.113 1.00 86.38 218 PRO A C 1
ATOM 1736 O O . PRO A 1 218 ? 6.471 -5.468 36.494 1.00 86.38 218 PRO A O 1
ATOM 1739 N N . TRP A 1 219 ? 5.083 -4.692 34.910 1.00 83.75 219 TRP A N 1
ATOM 1740 C CA . TRP A 1 219 ? 6.138 -4.348 33.964 1.00 83.75 219 TRP A CA 1
ATOM 1741 C C . TRP A 1 219 ? 6.948 -3.148 34.468 1.00 83.75 219 TRP A C 1
ATOM 1743 O O . TRP A 1 219 ? 8.170 -3.237 34.548 1.00 83.75 219 TRP A O 1
ATOM 1753 N N . ASP A 1 220 ? 6.283 -2.086 34.921 1.00 85.06 220 ASP A N 1
ATOM 1754 C CA . ASP A 1 220 ? 6.918 -0.902 35.509 1.00 85.06 220 ASP A CA 1
ATOM 1755 C C . ASP A 1 220 ? 7.656 -1.235 36.813 1.00 85.06 220 ASP A C 1
ATOM 1757 O O . ASP A 1 220 ? 8.760 -0.746 37.043 1.00 85.06 220 ASP A O 1
ATOM 1761 N N . ALA A 1 221 ? 7.107 -2.120 37.650 1.00 82.94 221 ALA A N 1
ATOM 1762 C CA . ALA A 1 221 ? 7.768 -2.559 38.880 1.00 82.94 221 ALA A CA 1
ATOM 1763 C C . ALA A 1 221 ? 9.086 -3.306 38.618 1.00 82.94 221 ALA A C 1
ATOM 1765 O O . ALA A 1 221 ? 9.995 -3.261 39.448 1.00 82.94 221 ALA A O 1
ATOM 1766 N N . ILE A 1 222 ? 9.187 -4.007 37.485 1.00 76.75 222 ILE A N 1
ATOM 1767 C CA . ILE A 1 222 ? 10.392 -4.746 37.101 1.00 76.75 222 ILE A CA 1
ATOM 1768 C C . ILE A 1 222 ? 11.347 -3.842 36.320 1.00 76.75 222 ILE A C 1
ATOM 1770 O O . ILE A 1 222 ? 12.544 -3.896 36.569 1.00 76.75 222 ILE A O 1
ATOM 1774 N N . TYR A 1 223 ? 10.849 -3.020 35.395 1.00 78.31 223 TYR A N 1
ATOM 1775 C CA . TYR A 1 223 ? 11.668 -2.357 34.375 1.00 78.31 223 TYR A CA 1
ATOM 1776 C C . TYR A 1 223 ? 11.666 -0.822 34.429 1.00 78.31 223 TYR A C 1
ATOM 1778 O O . TYR A 1 223 ? 12.508 -0.215 33.767 1.00 78.31 223 TYR A O 1
ATOM 1786 N N . GLY A 1 224 ? 10.769 -0.195 35.194 1.00 74.88 224 GLY A N 1
ATOM 1787 C CA . GLY A 1 224 ? 10.515 1.252 35.164 1.00 74.88 224 GLY A CA 1
ATOM 1788 C C . GLY A 1 224 ? 11.644 2.119 35.729 1.00 74.88 224 GLY A C 1
ATOM 1789 O O . GLY A 1 224 ? 11.905 3.190 35.192 1.00 74.88 224 GLY A O 1
ATOM 1790 N N . ASP A 1 225 ? 12.361 1.624 36.743 1.00 73.94 225 ASP A N 1
ATOM 1791 C CA . ASP A 1 225 ? 13.457 2.344 37.420 1.00 73.94 225 ASP A CA 1
ATOM 1792 C C . ASP A 1 225 ? 14.836 1.673 37.227 1.00 73.94 225 ASP A C 1
ATOM 1794 O O . ASP A 1 225 ? 15.793 1.949 37.957 1.00 73.94 225 ASP A O 1
ATOM 1798 N N . ILE A 1 226 ? 14.979 0.764 36.253 1.00 72.38 226 ILE A N 1
ATOM 1799 C CA . ILE A 1 226 ? 16.272 0.116 35.993 1.00 72.38 226 ILE A CA 1
ATOM 1800 C C . ILE A 1 226 ? 17.207 1.073 35.242 1.00 72.38 226 ILE A C 1
ATOM 1802 O O . ILE A 1 226 ? 16.978 1.425 34.087 1.00 72.38 226 ILE A O 1
ATOM 1806 N N . ASN A 1 227 ? 18.347 1.397 35.860 1.00 73.88 227 ASN A N 1
ATOM 1807 C CA . ASN A 1 227 ? 19.502 1.938 35.148 1.00 73.88 227 ASN A CA 1
ATOM 1808 C C . ASN A 1 227 ? 20.257 0.797 34.443 1.00 73.88 227 ASN A C 1
ATOM 1810 O O . ASN A 1 227 ? 21.116 0.131 35.030 1.00 73.88 227 ASN A O 1
ATOM 1814 N N . TYR A 1 228 ? 19.891 0.540 33.185 1.00 70.25 228 TYR A N 1
ATOM 1815 C CA . TYR A 1 228 ? 20.455 -0.545 32.374 1.00 70.25 228 TYR A CA 1
ATOM 1816 C C . TYR A 1 228 ? 21.965 -0.384 32.160 1.00 70.25 228 TYR A C 1
ATOM 1818 O O . TYR A 1 228 ? 22.697 -1.375 32.190 1.00 70.25 228 TYR A O 1
ATOM 1826 N N . ASP A 1 229 ? 22.449 0.851 32.021 1.00 70.56 229 ASP A N 1
ATOM 1827 C CA . ASP A 1 229 ? 23.874 1.117 31.830 1.00 70.56 229 ASP A CA 1
ATOM 1828 C C . ASP A 1 229 ? 24.681 0.704 33.067 1.00 70.56 229 ASP A C 1
ATOM 1830 O O . ASP A 1 229 ? 25.680 -0.002 32.937 1.00 70.56 229 ASP A O 1
ATOM 1834 N N . GLU A 1 230 ? 24.215 1.027 34.277 1.00 72.88 230 GLU A N 1
ATOM 1835 C CA . GLU A 1 230 ? 24.862 0.586 35.523 1.00 72.88 230 GLU A CA 1
ATOM 1836 C C . GLU A 1 230 ? 24.720 -0.922 35.768 1.00 72.88 230 GLU A C 1
ATOM 1838 O O . GLU A 1 230 ? 25.682 -1.571 36.186 1.00 72.88 230 GLU A O 1
ATOM 1843 N N . GLN A 1 231 ? 23.554 -1.508 35.477 1.00 72.44 231 GLN A N 1
ATOM 1844 C CA . GLN A 1 231 ? 23.322 -2.941 35.692 1.00 72.44 231 GLN A CA 1
ATOM 1845 C C . GLN A 1 231 ? 24.188 -3.840 34.807 1.00 72.44 231 GLN A C 1
ATOM 1847 O O . GLN A 1 231 ? 24.495 -4.964 35.211 1.00 72.44 231 GLN A O 1
ATOM 1852 N N . PHE A 1 232 ? 24.542 -3.381 33.607 1.00 75.56 232 PHE A N 1
ATOM 1853 C CA . PHE A 1 232 ? 25.264 -4.187 32.626 1.00 75.56 232 PHE A CA 1
ATOM 1854 C C . PHE A 1 232 ? 26.720 -3.744 32.415 1.00 75.56 232 PHE A C 1
ATOM 1856 O O . PHE A 1 232 ? 27.487 -4.507 31.821 1.00 75.56 232 PHE A O 1
ATOM 1863 N N . ALA A 1 233 ? 27.142 -2.580 32.932 1.00 76.56 233 ALA A N 1
ATOM 1864 C CA . ALA A 1 233 ? 28.492 -2.026 32.755 1.00 76.56 233 ALA A CA 1
ATOM 1865 C C . ALA A 1 233 ? 29.626 -2.997 33.119 1.00 76.56 233 ALA A C 1
ATOM 1867 O O . ALA A 1 233 ? 30.635 -3.044 32.418 1.00 76.56 233 ALA A O 1
ATOM 1868 N N . ALA A 1 234 ? 29.459 -3.789 34.181 1.00 76.50 234 ALA A N 1
ATOM 1869 C CA . ALA A 1 234 ? 30.480 -4.723 34.663 1.00 76.50 234 ALA A CA 1
ATOM 1870 C C . ALA A 1 234 ? 30.310 -6.168 34.154 1.00 76.50 234 ALA A C 1
ATOM 1872 O O . ALA A 1 234 ? 31.154 -7.012 34.442 1.00 76.50 234 ALA A O 1
ATOM 1873 N N . MET A 1 235 ? 29.236 -6.462 33.413 1.00 86.31 235 MET A N 1
ATOM 1874 C CA . MET A 1 235 ? 28.912 -7.821 32.970 1.00 86.31 235 MET A CA 1
ATOM 1875 C C . MET A 1 235 ? 29.545 -8.138 31.615 1.00 86.31 235 MET A C 1
ATOM 1877 O O . MET A 1 235 ? 29.359 -7.397 30.642 1.00 86.31 235 MET A O 1
ATOM 1881 N N . SER A 1 236 ? 30.218 -9.283 31.524 1.00 86.56 236 SER A N 1
ATOM 1882 C CA . SER A 1 236 ? 30.604 -9.917 30.264 1.00 86.56 236 SER A CA 1
ATOM 1883 C C . SER A 1 236 ? 29.375 -10.341 29.454 1.00 86.56 236 SER A C 1
ATOM 1885 O O . SER A 1 236 ? 28.288 -10.533 29.994 1.00 86.56 236 SER A O 1
ATOM 1887 N N . ILE A 1 237 ? 29.535 -10.529 28.141 1.00 84.88 237 ILE A N 1
ATOM 1888 C CA . ILE A 1 237 ? 28.430 -10.906 27.238 1.00 84.88 237 ILE A CA 1
ATOM 1889 C C . ILE A 1 237 ? 27.690 -12.164 27.721 1.00 84.88 237 ILE A C 1
ATOM 1891 O O . ILE A 1 237 ? 26.463 -12.199 27.674 1.00 84.88 237 ILE A O 1
ATOM 1895 N N . ASN A 1 238 ? 28.413 -13.161 28.238 1.00 87.44 238 ASN A N 1
ATOM 1896 C CA . ASN A 1 238 ? 27.804 -14.398 28.731 1.00 87.44 238 ASN A CA 1
ATOM 1897 C C . ASN A 1 238 ? 26.958 -14.161 29.992 1.00 87.44 238 ASN A C 1
ATOM 1899 O O . ASN A 1 238 ? 25.851 -14.682 30.078 1.00 87.44 238 ASN A O 1
ATOM 1903 N N . GLU A 1 239 ? 27.424 -13.315 30.916 1.00 85.19 239 GLU A N 1
ATOM 1904 C CA . GLU A 1 239 ? 26.673 -12.942 32.128 1.00 85.19 239 GLU A CA 1
ATOM 1905 C C . GLU A 1 239 ? 25.408 -12.137 31.791 1.00 85.19 239 GLU A C 1
ATOM 1907 O O . GLU A 1 239 ? 24.379 -12.285 32.448 1.00 85.19 239 GLU A O 1
ATOM 1912 N N . ARG A 1 240 ? 25.448 -11.320 30.729 1.00 82.25 240 ARG A N 1
ATOM 1913 C CA . ARG A 1 240 ? 24.261 -10.602 30.233 1.00 82.25 240 ARG A CA 1
ATOM 1914 C C . ARG A 1 240 ? 23.221 -11.563 29.659 1.00 82.25 240 ARG A C 1
ATOM 1916 O O . ARG A 1 240 ? 22.042 -11.426 29.961 1.00 82.25 240 ARG A O 1
ATOM 1923 N N . ILE A 1 241 ? 23.653 -12.535 28.853 1.00 84.12 241 ILE A N 1
ATOM 1924 C CA . ILE A 1 241 ? 22.764 -13.541 28.252 1.00 84.12 241 ILE A CA 1
ATOM 1925 C C . ILE A 1 241 ? 22.113 -14.399 29.341 1.00 84.12 241 ILE A C 1
ATOM 1927 O O . ILE A 1 241 ? 20.901 -14.594 29.315 1.00 84.12 241 ILE A O 1
ATOM 1931 N N . GLU A 1 242 ? 22.889 -14.867 30.319 1.00 85.12 242 GLU A N 1
ATOM 1932 C CA . GLU A 1 242 ? 22.374 -15.680 31.426 1.00 85.12 242 GLU A CA 1
ATOM 1933 C C . GLU A 1 242 ? 21.349 -14.919 32.279 1.00 85.12 242 GLU A C 1
ATOM 1935 O O . GLU A 1 242 ? 20.339 -15.490 32.684 1.00 85.12 242 GLU A O 1
ATOM 1940 N N . LYS A 1 243 ? 21.553 -13.614 32.484 1.00 79.88 243 LYS A N 1
ATOM 1941 C CA . LYS A 1 243 ? 20.601 -12.749 33.192 1.00 79.88 243 LYS A CA 1
ATOM 1942 C C . LYS A 1 243 ? 19.329 -12.438 32.390 1.00 79.88 243 LYS A C 1
ATOM 1944 O O . LYS A 1 243 ? 18.309 -12.159 32.996 1.00 79.88 243 LYS A O 1
ATOM 1949 N N . CYS A 1 244 ? 19.366 -12.469 31.058 1.00 75.94 244 CYS A N 1
ATOM 1950 C CA . CYS A 1 244 ? 18.166 -12.282 30.229 1.00 75.94 244 CYS A CA 1
ATOM 1951 C C . CYS A 1 244 ? 17.333 -13.563 30.062 1.00 75.94 244 CYS A C 1
ATOM 1953 O O . CYS A 1 244 ? 16.184 -13.484 29.634 1.00 75.94 244 CYS A O 1
ATOM 1955 N N . MET A 1 245 ? 17.916 -14.736 30.327 1.00 72.44 245 MET A N 1
ATOM 1956 C CA . MET A 1 245 ? 17.228 -16.029 30.209 1.00 72.44 245 MET A CA 1
ATOM 1957 C C . MET A 1 245 ? 16.578 -16.505 31.516 1.00 72.44 245 MET A C 1
ATOM 1959 O O . MET A 1 245 ? 15.786 -17.446 31.466 1.00 72.44 245 MET A O 1
ATOM 1963 N N . ASN A 1 246 ? 16.910 -15.877 32.648 1.00 57.06 246 ASN A N 1
ATOM 1964 C CA . ASN A 1 246 ? 16.389 -16.175 33.986 1.00 57.06 246 ASN A CA 1
ATOM 1965 C C . ASN A 1 246 ? 15.537 -15.018 34.507 1.00 57.06 246 ASN A C 1
ATOM 1967 O O . ASN A 1 246 ? 14.555 -15.308 35.225 1.00 57.06 246 ASN A O 1
#